Protein AF-A0A7J9G2D0-F1 (afdb_monomer_lite)

Radius of gyration: 27.03 Å; chains: 1; bounding box: 49×45×102 Å

InterPro domains:
  IPR003107 HAT (Half-A-TPR) repeat [SM00386] (72-104)
  IPR003107 HAT (Half-A-TPR) repeat [SM00386] (176-211)
  IPR011990 Tetratricopeptide-like helical domain superfamily [G3DSA:1.25.40.10] (52-219)
  IPR011990 Tetratricopeptide-like helical domain superfamily [SSF48452] (17-205)
  IPR059164 PRP39, C-terminal HAT repeat [PF23241] (35-174)

Foldseek 3Di:
DDDPPVVVVVVVVVVVVVVVVVVVVVVVVVVVCVVCVVLVVQQPDQAADPDDDDPSVVVSLVVNLVVCLVVNDPVSNVVSLVSSCRHCVQPLVSLLVQLVSCVVVVNNVRSVVSLCCNCPPGNVQPLVSLQSQLVVCVVVVNNVSSLVSLVCCCPPRPNLPPVSLLSNLVSCVVVVNNVVSLVSLVVSLVVQVVDPDRPCNVVSVVSSVVVCVVVVVVVVPD

Organism: NCBI:txid34285

Sequence (222 aa):
MQKPLTAGSTEAEGLEKYVAIREELYKKAKELDSKIIGFETAIRRPYFHVRPLNVAELENWHNYLDFIEREGDFNKVVKLYERCLIACANYPEYWIRYVLCMEASGSMDLANNALVRATQVFVKRQPEIHLFAARFKEQNGDIEGAQAAYHLVHSEISPGLLEAIIKHANMEWRLGKLEDAFSLYEQAIAIEKGKEHSQTLPMLFAQYSRFSYLVGGCVCDT

Secondary structure (DSSP, 8-state):
----THHHHHHHHHHHHHHHHHHHHHHHHHHHHHHHHHHHHH-S--S--SSPPPHHHHHHHHHHHHHHHHHS-HHHHHHHHHHHHHHSTT-HHHHHHHHHHHHHTT-HHHHHHHHHHIIIIISTT-HHHHHHHHHHHHHTT-HHHHHHHHHHIIIII-TT-HHHHHHHHHHHHHTT-HHHHHHHHHHHHHHHHTSTT-SSHHHHHHHHHHHHHHHHHHHS--

Structure (mmCIF, N/CA/C/O backbone):
data_AF-A0A7J9G2D0-F1
#
_entry.id   AF-A0A7J9G2D0-F1
#
loop_
_atom_site.group_PDB
_atom_site.id
_atom_site.type_symbol
_atom_site.label_atom_id
_atom_site.label_alt_id
_atom_site.label_comp_id
_atom_site.label_asym_id
_atom_site.label_entity_id
_atom_site.label_seq_id
_atom_site.pdbx_PDB_ins_code
_atom_site.Cartn_x
_atom_site.Cartn_y
_atom_site.Cartn_z
_atom_site.occupancy
_atom_site.B_iso_or_equiv
_atom_site.auth_seq_id
_atom_site.auth_comp_id
_atom_site.auth_asym_id
_atom_site.auth_atom_id
_atom_site.pdbx_PDB_model_num
ATOM 1 N N . MET A 1 1 ? 23.679 -5.198 -72.149 1.00 39.03 1 MET A N 1
ATOM 2 C CA . MET A 1 1 ? 22.985 -5.542 -70.889 1.00 39.03 1 MET A CA 1
ATOM 3 C C . MET A 1 1 ? 23.615 -4.739 -69.758 1.00 39.03 1 MET A C 1
ATOM 5 O O . MET A 1 1 ? 24.667 -5.123 -69.270 1.00 39.03 1 MET A O 1
ATOM 9 N N . GLN A 1 2 ? 23.038 -3.589 -69.402 1.00 42.59 2 GLN A N 1
ATOM 10 C CA . GLN A 1 2 ? 23.446 -2.816 -68.224 1.00 42.59 2 GLN A CA 1
ATOM 11 C C . GLN A 1 2 ? 22.500 -3.175 -67.076 1.00 42.59 2 GLN A C 1
ATOM 13 O O . GLN A 1 2 ? 21.291 -2.986 -67.177 1.00 42.59 2 GLN A O 1
ATOM 18 N N . LYS A 1 3 ? 23.057 -3.765 -66.017 1.00 49.81 3 LYS A N 1
ATOM 19 C CA . LYS A 1 3 ? 22.371 -4.029 -64.748 1.00 49.81 3 LYS A CA 1
ATOM 20 C C . LYS A 1 3 ? 22.134 -2.675 -64.056 1.00 49.81 3 LYS A C 1
ATOM 22 O O . LYS A 1 3 ? 23.049 -1.850 -64.091 1.00 49.81 3 LYS A O 1
ATOM 27 N N . PRO A 1 4 ? 20.966 -2.401 -63.450 1.00 47.91 4 PRO A N 1
ATOM 28 C CA . PRO A 1 4 ? 20.723 -1.096 -62.853 1.00 47.91 4 PRO A CA 1
ATOM 29 C C . PRO A 1 4 ? 21.577 -0.952 -61.585 1.00 47.91 4 PRO A C 1
ATOM 31 O O . PRO A 1 4 ? 21.298 -1.562 -60.558 1.00 47.91 4 PRO A O 1
ATOM 34 N N . LEU A 1 5 ? 22.639 -0.147 -61.684 1.00 53.56 5 LEU A N 1
ATOM 35 C CA . LEU A 1 5 ? 23.550 0.238 -60.593 1.00 53.56 5 LEU A CA 1
ATOM 36 C C . LEU A 1 5 ? 22.853 1.041 -59.479 1.00 53.56 5 LEU A C 1
ATOM 38 O O . LEU A 1 5 ? 23.398 1.198 -58.393 1.00 53.56 5 LEU A O 1
ATOM 42 N N . THR A 1 6 ? 21.637 1.523 -59.726 1.00 54.06 6 THR A N 1
ATOM 43 C CA . THR A 1 6 ? 20.864 2.367 -58.810 1.00 54.06 6 THR A CA 1
ATOM 44 C C . THR A 1 6 ? 20.211 1.598 -57.661 1.00 54.06 6 THR A C 1
ATOM 46 O O . THR A 1 6 ? 20.067 2.161 -56.583 1.00 54.06 6 THR A O 1
ATOM 49 N N . ALA A 1 7 ? 19.884 0.312 -57.837 1.00 52.19 7 ALA A N 1
ATOM 50 C CA . ALA A 1 7 ? 19.237 -0.488 -56.789 1.00 52.19 7 ALA A CA 1
ATOM 51 C C . ALA A 1 7 ? 20.178 -0.811 -55.608 1.00 52.19 7 ALA A C 1
ATOM 53 O O . ALA A 1 7 ? 19.741 -0.839 -54.461 1.00 52.19 7 ALA A O 1
ATOM 54 N N . GLY A 1 8 ? 21.477 -0.993 -55.880 1.00 57.94 8 GLY A N 1
ATOM 55 C CA . GLY A 1 8 ? 22.479 -1.292 -54.848 1.00 57.94 8 GLY A CA 1
ATOM 56 C C . GLY A 1 8 ? 22.871 -0.084 -53.988 1.00 57.94 8 GLY A C 1
ATOM 57 O O . GLY A 1 8 ? 23.213 -0.260 -52.824 1.00 57.94 8 GLY A O 1
ATOM 58 N N . SER A 1 9 ? 22.775 1.140 -54.525 1.00 60.84 9 SER A N 1
ATOM 59 C CA . SER A 1 9 ? 23.061 2.377 -53.771 1.00 60.84 9 SER A CA 1
ATOM 60 C C . SER A 1 9 ? 21.987 2.647 -52.718 1.00 60.84 9 SER A C 1
ATOM 62 O O . SER A 1 9 ? 22.296 2.919 -51.564 1.00 60.84 9 SER A O 1
ATOM 64 N N . THR A 1 10 ? 20.714 2.484 -53.089 1.00 69.75 10 THR A N 1
ATOM 65 C CA . THR A 1 10 ? 19.581 2.656 -52.168 1.00 69.75 10 THR A CA 1
ATOM 66 C C . THR A 1 10 ? 19.548 1.601 -51.062 1.00 69.75 10 THR A C 1
ATOM 68 O O . THR A 1 10 ? 19.108 1.886 -49.950 1.00 69.75 10 THR A O 1
ATOM 71 N N . GLU A 1 11 ? 20.026 0.387 -51.345 1.00 79.19 11 GLU A N 1
ATOM 72 C CA . GLU A 1 11 ? 20.126 -0.696 -50.362 1.00 79.19 11 GLU A CA 1
ATOM 73 C C . GLU A 1 11 ? 21.279 -0.461 -49.372 1.00 79.19 11 GLU A C 1
ATOM 75 O O . GLU A 1 11 ? 21.096 -0.634 -48.166 1.00 79.19 11 GLU A O 1
ATOM 80 N N . ALA A 1 12 ? 22.431 0.022 -49.853 1.00 82.75 12 ALA A N 1
ATOM 81 C CA . ALA A 1 12 ? 23.565 0.398 -49.010 1.00 82.75 12 ALA A CA 1
ATOM 82 C C . ALA A 1 12 ? 23.232 1.579 -48.080 1.00 82.75 12 ALA A C 1
ATOM 84 O O . ALA A 1 12 ? 23.443 1.488 -46.873 1.00 82.75 12 ALA A O 1
ATOM 85 N N . GLU A 1 13 ? 22.615 2.641 -48.605 1.00 85.31 13 GLU A N 1
ATOM 86 C CA . GLU A 1 13 ? 22.159 3.786 -47.802 1.00 85.31 13 GLU A CA 1
ATOM 87 C C . GLU A 1 13 ? 21.095 3.386 -46.763 1.00 85.31 13 GLU A C 1
ATOM 89 O O . GLU A 1 13 ? 21.051 3.923 -45.653 1.00 85.31 13 GLU A O 1
ATOM 94 N N . GLY A 1 14 ? 20.217 2.436 -47.107 1.00 88.12 14 GLY A N 1
ATOM 95 C CA . GLY A 1 14 ? 19.237 1.871 -46.179 1.00 88.12 14 GLY A CA 1
ATOM 96 C C . GLY A 1 14 ? 19.895 1.085 -45.043 1.00 88.12 14 GLY A C 1
ATOM 97 O O . GLY A 1 14 ? 19.508 1.239 -43.881 1.00 88.12 14 GLY A O 1
ATOM 98 N N . LEU A 1 15 ? 20.917 0.286 -45.363 1.00 91.38 15 LEU A N 1
ATOM 99 C CA . LEU A 1 15 ? 21.692 -0.469 -44.383 1.00 91.38 15 LEU A CA 1
ATOM 100 C C . LEU A 1 15 ? 22.474 0.458 -43.444 1.00 91.38 15 LEU A C 1
ATOM 102 O O . LEU A 1 15 ? 22.452 0.244 -42.234 1.00 91.38 15 LEU A O 1
ATOM 106 N N . GLU A 1 16 ? 23.102 1.512 -43.966 1.00 91.88 16 GLU A N 1
ATOM 107 C CA . GLU A 1 16 ? 23.819 2.508 -43.160 1.00 91.88 16 GLU A CA 1
ATOM 108 C C . GLU A 1 16 ? 22.887 3.221 -42.173 1.00 91.88 16 GLU A C 1
ATOM 110 O O . GLU A 1 16 ? 23.183 3.291 -40.978 1.00 91.88 16 GLU A O 1
ATOM 115 N N . LYS A 1 17 ? 21.711 3.671 -42.634 1.00 93.19 17 LYS A N 1
ATOM 116 C CA . LYS A 1 17 ? 20.686 4.264 -41.755 1.00 93.19 17 LYS A CA 1
ATOM 117 C C . LYS A 1 17 ? 20.238 3.288 -40.670 1.00 93.19 17 LYS A C 1
ATOM 119 O O . LYS A 1 17 ? 20.075 3.676 -39.515 1.00 93.19 17 LYS A O 1
ATOM 124 N N . TYR A 1 18 ? 20.044 2.022 -41.023 1.00 94.19 18 TYR A N 1
ATOM 125 C CA . TYR A 1 18 ? 19.644 0.989 -40.076 1.00 94.19 18 TYR A CA 1
ATOM 126 C C . TYR A 1 18 ? 20.711 0.711 -39.009 1.00 94.19 18 TYR A C 1
ATOM 128 O O . TYR A 1 18 ? 20.382 0.600 -37.824 1.00 94.19 18 TYR A O 1
ATOM 136 N N . VAL A 1 19 ? 21.983 0.621 -39.410 1.00 95.75 19 VAL A N 1
ATOM 137 C CA . VAL A 1 19 ? 23.112 0.451 -38.487 1.00 95.75 19 VAL A CA 1
ATOM 138 C C . VAL A 1 19 ? 23.201 1.648 -37.541 1.00 95.75 19 VAL A C 1
ATOM 140 O O . VAL A 1 19 ? 23.247 1.439 -36.331 1.00 95.75 19 VAL A O 1
ATOM 143 N N . ALA A 1 20 ? 23.093 2.876 -38.055 1.00 95.81 20 ALA A N 1
ATOM 144 C CA . ALA A 1 20 ? 23.128 4.089 -37.237 1.00 95.81 20 ALA A CA 1
ATOM 145 C C . ALA A 1 20 ? 22.018 4.116 -36.167 1.00 95.81 20 ALA A C 1
ATOM 147 O O . ALA A 1 20 ? 22.289 4.385 -34.995 1.00 95.81 20 ALA A O 1
ATOM 148 N N . ILE A 1 21 ? 20.777 3.762 -36.532 1.00 96.19 21 ILE A N 1
ATOM 149 C CA . ILE A 1 21 ? 19.659 3.666 -35.574 1.00 96.19 21 ILE A CA 1
ATOM 150 C C . ILE A 1 21 ? 19.963 2.621 -34.490 1.00 96.19 21 ILE A C 1
ATOM 152 O O . ILE A 1 21 ? 19.724 2.858 -33.304 1.00 96.19 21 ILE A O 1
ATOM 156 N N . ARG A 1 22 ? 20.497 1.453 -34.869 1.00 96.12 22 ARG A N 1
ATOM 157 C CA . ARG A 1 22 ? 20.851 0.398 -33.908 1.00 96.12 22 ARG A CA 1
ATOM 158 C C . ARG A 1 22 ? 21.980 0.808 -32.970 1.00 96.12 22 ARG A C 1
ATOM 160 O O . ARG A 1 22 ? 21.910 0.482 -31.787 1.00 96.12 22 ARG A O 1
ATOM 167 N N . GLU A 1 23 ? 22.991 1.506 -33.469 1.00 96.81 23 GLU A N 1
ATOM 168 C CA . GLU A 1 23 ? 24.095 2.015 -32.652 1.00 96.81 23 GLU A CA 1
ATOM 169 C C . GLU A 1 23 ? 23.609 3.043 -31.630 1.00 96.81 23 GLU A C 1
ATOM 171 O O . GLU A 1 23 ? 24.003 2.981 -30.464 1.00 96.81 23 GLU A O 1
ATOM 176 N N . GLU A 1 24 ? 22.696 3.935 -32.023 1.00 96.56 24 GLU A N 1
ATOM 177 C CA . GLU A 1 24 ? 22.092 4.895 -31.099 1.00 96.56 24 GLU A CA 1
ATOM 178 C C . GLU A 1 24 ? 21.279 4.188 -30.002 1.00 96.56 24 GLU A C 1
ATOM 180 O O . GLU A 1 24 ? 21.420 4.505 -28.816 1.00 96.56 24 GLU A O 1
ATOM 185 N N . LEU A 1 25 ? 20.466 3.190 -30.372 1.00 95.56 25 LEU A N 1
ATOM 186 C CA . LEU A 1 25 ? 19.716 2.371 -29.414 1.00 95.56 25 LEU A CA 1
ATOM 187 C C . LEU A 1 25 ? 20.647 1.618 -28.458 1.00 95.56 25 LEU A C 1
ATOM 189 O O . LEU A 1 25 ? 20.416 1.619 -27.248 1.00 95.56 25 LEU A O 1
ATOM 193 N N . TYR A 1 26 ? 21.711 1.011 -28.983 1.00 96.31 26 TYR A N 1
ATOM 194 C CA . TYR A 1 26 ? 22.713 0.312 -28.183 1.00 96.31 26 TYR A CA 1
ATOM 195 C C . TYR A 1 26 ? 23.416 1.258 -27.207 1.00 96.31 26 TYR A C 1
ATOM 197 O O . TYR A 1 26 ? 23.569 0.921 -26.034 1.00 96.31 26 TYR A O 1
ATOM 205 N N . LYS A 1 27 ? 23.793 2.462 -27.653 1.00 97.00 27 LYS A N 1
ATOM 206 C CA . LYS A 1 27 ? 24.436 3.463 -26.798 1.00 97.00 27 LYS A CA 1
ATOM 207 C C . LYS A 1 27 ? 23.527 3.873 -25.637 1.00 97.00 27 LYS A C 1
ATOM 209 O O . LYS A 1 27 ? 23.960 3.808 -24.489 1.00 97.00 27 LYS A O 1
ATOM 214 N N . LYS A 1 28 ? 22.256 4.191 -25.915 1.00 93.75 28 LYS A N 1
ATOM 215 C CA . LYS A 1 28 ? 21.255 4.513 -24.879 1.00 93.75 28 LYS A CA 1
ATOM 216 C C . LYS A 1 28 ? 21.048 3.352 -23.902 1.00 93.75 28 LYS A C 1
ATOM 218 O O . LYS A 1 28 ? 20.978 3.567 -22.695 1.00 93.75 28 LYS A O 1
ATOM 223 N N . ALA A 1 29 ? 20.969 2.120 -24.411 1.00 94.00 29 ALA A N 1
ATOM 224 C CA . ALA A 1 29 ? 20.821 0.930 -23.577 1.00 94.00 29 ALA A CA 1
ATOM 225 C C . ALA A 1 29 ? 22.040 0.712 -22.670 1.00 94.00 29 ALA A C 1
ATOM 227 O O . ALA A 1 29 ? 21.871 0.444 -21.486 1.00 94.00 29 ALA A O 1
ATOM 228 N N . LYS A 1 30 ? 23.256 0.888 -23.196 1.00 96.31 30 LYS A N 1
ATOM 229 C CA . LYS A 1 30 ? 24.507 0.750 -22.441 1.00 96.31 30 LYS A CA 1
ATOM 230 C C . LYS A 1 30 ? 24.656 1.814 -21.349 1.00 96.31 30 LYS A C 1
ATOM 232 O O . LYS A 1 30 ? 25.121 1.508 -20.256 1.00 96.31 30 LYS A O 1
ATOM 237 N N . GLU A 1 31 ? 24.260 3.054 -21.630 1.00 94.75 31 GLU A N 1
ATOM 238 C CA . GLU A 1 31 ? 24.244 4.131 -20.633 1.00 94.75 31 GLU A CA 1
ATOM 239 C C . GLU A 1 31 ? 23.269 3.812 -19.495 1.00 94.75 31 GLU A C 1
ATOM 241 O O . GLU A 1 31 ? 23.627 3.949 -18.327 1.00 94.75 31 GLU A O 1
ATOM 246 N N . LEU A 1 32 ? 22.070 3.316 -19.810 1.00 91.81 32 LEU A N 1
ATOM 247 C CA . LEU A 1 32 ? 21.128 2.870 -18.784 1.00 91.81 32 LEU A CA 1
ATOM 248 C C . LEU A 1 32 ? 21.673 1.674 -17.992 1.00 91.81 32 LEU A C 1
ATOM 250 O O . LEU A 1 32 ? 21.632 1.702 -16.766 1.00 91.81 32 LEU A O 1
ATOM 254 N N . ASP A 1 33 ? 22.217 0.664 -18.674 1.00 95.19 33 ASP A N 1
ATOM 255 C CA . ASP A 1 33 ? 22.802 -0.533 -18.056 1.00 95.19 33 ASP A CA 1
ATOM 256 C C . ASP A 1 33 ? 23.886 -0.161 -17.038 1.00 95.19 33 ASP A C 1
ATOM 258 O O . ASP A 1 33 ? 23.832 -0.586 -15.887 1.00 95.19 33 ASP A O 1
ATOM 262 N N . SER A 1 34 ? 24.788 0.757 -17.401 1.00 96.38 34 SER A N 1
ATOM 263 C CA . SER A 1 34 ? 25.834 1.237 -16.490 1.00 96.38 34 SER A CA 1
ATOM 264 C C . SER A 1 34 ? 25.301 1.883 -15.208 1.00 96.38 34 SER A C 1
ATOM 266 O O . SER A 1 34 ? 25.974 1.834 -14.180 1.00 96.38 34 SER A O 1
ATOM 268 N N . LYS A 1 35 ? 24.095 2.465 -15.251 1.00 95.94 35 LYS A N 1
ATOM 269 C CA . LYS A 1 35 ? 23.450 3.077 -14.085 1.00 95.94 35 LYS A CA 1
ATOM 270 C C . LYS A 1 35 ? 22.761 2.035 -13.208 1.00 95.94 35 LYS A C 1
ATOM 272 O O . LYS A 1 35 ? 22.748 2.189 -11.991 1.00 95.94 35 LYS A O 1
ATOM 277 N N . ILE A 1 36 ? 22.186 0.990 -13.809 1.00 96.38 36 ILE A N 1
ATOM 278 C CA . ILE A 1 36 ? 21.361 0.011 -13.085 1.00 96.38 36 ILE A CA 1
ATOM 279 C C . ILE A 1 36 ? 22.104 -1.259 -12.668 1.00 96.38 36 ILE A C 1
ATOM 281 O O . ILE A 1 36 ? 21.638 -1.955 -11.769 1.00 96.38 36 ILE A O 1
ATOM 285 N N . ILE A 1 37 ? 23.258 -1.557 -13.272 1.00 97.06 37 ILE A N 1
ATOM 286 C CA . ILE A 1 37 ? 24.004 -2.802 -13.036 1.00 97.06 37 ILE A CA 1
ATOM 287 C C . ILE A 1 37 ? 24.346 -3.019 -11.555 1.00 97.06 37 ILE A C 1
ATOM 289 O O . ILE A 1 37 ? 24.328 -4.152 -11.075 1.00 97.06 37 ILE A O 1
ATOM 293 N N . GLY A 1 38 ? 24.595 -1.943 -10.802 1.00 97.62 38 GLY A N 1
ATOM 294 C CA . GLY A 1 38 ? 24.819 -2.014 -9.356 1.00 97.62 38 GLY A CA 1
ATOM 295 C C . GLY A 1 38 ? 23.604 -2.556 -8.596 1.00 97.62 38 GLY A C 1
ATOM 296 O O . GLY A 1 38 ? 23.754 -3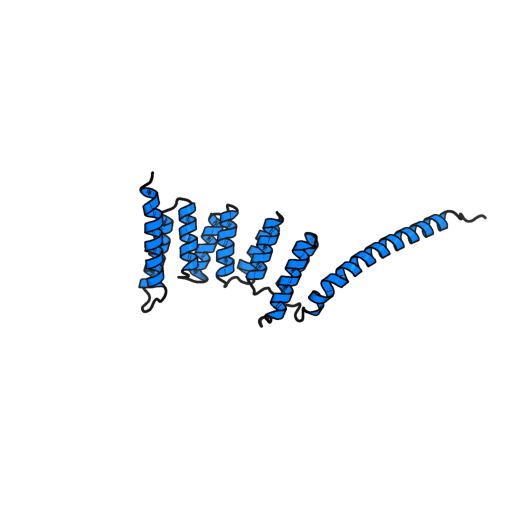.444 -7.761 1.00 97.62 38 GLY A O 1
ATOM 297 N N . PHE A 1 39 ? 22.398 -2.091 -8.937 1.00 97.69 39 PHE A N 1
ATOM 298 C CA . PHE A 1 39 ? 21.162 -2.596 -8.338 1.00 97.69 39 PHE A CA 1
ATOM 299 C C . PHE A 1 39 ? 20.880 -4.039 -8.760 1.00 97.69 39 PHE A C 1
ATOM 301 O O . PHE A 1 39 ? 20.542 -4.867 -7.917 1.00 97.69 39 PHE A O 1
ATOM 308 N N . GLU A 1 40 ? 21.045 -4.349 -10.051 1.00 97.12 40 GLU A N 1
ATOM 309 C CA . GLU A 1 40 ? 20.762 -5.678 -10.613 1.00 97.12 40 GLU A CA 1
ATOM 310 C C . GLU A 1 40 ? 21.689 -6.754 -10.034 1.00 97.12 40 GLU A C 1
ATOM 312 O O . GLU A 1 40 ? 21.239 -7.830 -9.649 1.00 97.12 40 GLU A O 1
ATOM 317 N N . THR A 1 41 ? 22.982 -6.455 -9.895 1.00 96.44 41 THR A N 1
ATOM 318 C CA . THR A 1 41 ? 23.954 -7.392 -9.302 1.00 96.44 41 THR A CA 1
ATOM 319 C C . THR A 1 41 ? 23.743 -7.605 -7.801 1.00 96.44 41 THR A C 1
ATOM 321 O O . THR A 1 41 ? 24.123 -8.652 -7.271 1.00 96.44 41 THR A O 1
ATOM 324 N N . ALA A 1 42 ? 23.109 -6.654 -7.110 1.00 96.69 42 ALA A N 1
ATOM 325 C CA . ALA A 1 42 ? 22.761 -6.778 -5.699 1.00 96.69 42 ALA A CA 1
ATOM 326 C C . ALA A 1 42 ? 21.496 -7.629 -5.454 1.00 96.69 42 ALA A C 1
ATOM 328 O O . ALA A 1 42 ? 21.312 -8.136 -4.343 1.00 96.69 42 ALA A O 1
ATOM 329 N N . ILE A 1 43 ? 20.652 -7.855 -6.470 1.00 95.75 43 ILE A N 1
ATOM 330 C CA . ILE A 1 43 ? 19.470 -8.723 -6.362 1.00 95.75 43 ILE A CA 1
ATOM 331 C C . ILE A 1 43 ? 19.914 -10.189 -6.405 1.00 95.75 43 ILE A C 1
ATOM 333 O O . ILE A 1 43 ? 20.140 -10.770 -7.464 1.00 95.75 43 ILE A O 1
ATOM 337 N N . ARG A 1 44 ? 20.003 -10.830 -5.235 1.00 93.50 44 ARG A N 1
ATOM 338 C CA . ARG A 1 44 ? 20.388 -12.251 -5.143 1.00 93.50 44 ARG A CA 1
ATOM 339 C C . ARG A 1 44 ? 19.216 -13.194 -5.375 1.00 93.50 44 ARG A C 1
ATOM 341 O O . ARG A 1 44 ? 19.403 -14.296 -5.888 1.00 93.50 44 ARG A O 1
ATOM 348 N N . ARG A 1 45 ? 18.009 -12.777 -4.989 1.00 93.69 45 ARG A N 1
ATOM 349 C CA . ARG A 1 45 ? 16.793 -13.587 -5.099 1.00 93.69 45 ARG A CA 1
ATOM 350 C C . ARG A 1 45 ? 15.721 -12.877 -5.938 1.00 93.69 45 ARG A C 1
ATOM 352 O O . ARG A 1 45 ? 14.875 -12.189 -5.375 1.00 93.69 45 ARG A O 1
ATOM 359 N N . PRO A 1 46 ? 15.712 -13.070 -7.272 1.00 94.06 46 PRO A N 1
ATOM 360 C CA . PRO A 1 46 ? 14.744 -12.430 -8.170 1.00 94.06 46 PRO A CA 1
ATOM 361 C C . PRO A 1 46 ? 13.377 -13.139 -8.228 1.00 94.06 46 PRO A C 1
ATOM 363 O O . PRO A 1 46 ? 12.521 -12.767 -9.024 1.00 94.06 46 PRO A O 1
ATOM 366 N N . TYR A 1 47 ? 13.169 -14.186 -7.427 1.00 96.19 47 TYR A N 1
ATOM 367 C CA . TYR A 1 47 ? 11.953 -14.998 -7.403 1.00 96.19 47 TYR A CA 1
ATOM 368 C C . TYR A 1 47 ? 11.304 -14.992 -6.015 1.00 96.19 47 TYR A C 1
ATOM 370 O O . TYR A 1 47 ? 11.951 -14.707 -5.003 1.00 96.19 47 TYR A O 1
ATOM 378 N N . PHE A 1 48 ? 10.023 -15.355 -5.961 1.00 96.31 48 PHE A N 1
ATOM 379 C CA . PHE A 1 48 ? 9.289 -15.459 -4.706 1.00 96.31 48 PHE A CA 1
ATOM 380 C C . PHE A 1 48 ? 9.815 -16.600 -3.831 1.00 96.31 48 PHE A C 1
ATOM 382 O O . PHE A 1 48 ? 9.976 -17.733 -4.285 1.00 96.31 48 PHE A O 1
ATOM 389 N N . HIS A 1 49 ? 10.012 -16.322 -2.544 1.00 95.50 49 HIS A N 1
ATOM 390 C CA . HIS A 1 49 ? 10.340 -17.339 -1.556 1.00 95.50 49 HIS A CA 1
ATOM 391 C C . HIS A 1 49 ? 9.802 -16.938 -0.177 1.00 95.50 49 HIS A C 1
ATOM 393 O O . HIS A 1 49 ? 9.841 -15.768 0.193 1.00 95.50 49 HIS A O 1
ATOM 399 N N . VAL A 1 50 ? 9.343 -17.918 0.608 1.00 93.69 50 VAL A N 1
ATOM 400 C CA . VAL A 1 50 ? 8.677 -17.681 1.906 1.00 93.69 50 VAL A CA 1
ATOM 401 C C . VAL A 1 50 ? 9.625 -17.098 2.959 1.00 93.69 50 VAL A C 1
ATOM 403 O O . VAL A 1 50 ? 9.213 -16.284 3.779 1.00 93.69 50 VAL A O 1
ATOM 406 N N . ARG A 1 51 ? 10.906 -17.495 2.948 1.00 94.75 51 ARG A N 1
ATOM 407 C CA . ARG A 1 51 ? 11.919 -16.893 3.837 1.00 94.75 51 ARG A CA 1
ATOM 408 C C . ARG A 1 51 ? 12.043 -15.391 3.566 1.00 94.75 51 ARG A C 1
ATOM 410 O O . ARG A 1 51 ? 12.197 -15.032 2.396 1.00 94.75 51 ARG A O 1
ATOM 417 N N . PRO A 1 52 ? 12.084 -14.544 4.603 1.00 94.81 52 PRO A N 1
ATOM 418 C CA . PRO A 1 52 ? 12.247 -13.112 4.408 1.00 94.81 52 PRO A CA 1
ATOM 419 C C . PRO A 1 52 ? 13.555 -12.803 3.664 1.00 94.81 52 PRO A C 1
ATOM 421 O O . PRO A 1 52 ? 14.550 -13.519 3.805 1.00 94.81 52 PRO A O 1
ATOM 424 N N . LEU A 1 53 ? 13.520 -11.772 2.822 1.00 95.12 53 LEU A N 1
ATOM 425 C CA . LEU A 1 53 ? 14.703 -11.092 2.306 1.00 95.12 53 LEU A CA 1
ATOM 426 C C . LEU A 1 53 ? 15.464 -10.453 3.465 1.00 95.12 53 LEU A C 1
ATOM 428 O O . LEU A 1 53 ? 14.878 -10.071 4.482 1.00 95.12 53 LEU A O 1
ATOM 432 N N . ASN A 1 54 ? 16.780 -10.350 3.310 1.00 95.00 54 ASN A N 1
ATOM 433 C CA . ASN A 1 54 ? 17.581 -9.617 4.279 1.00 95.00 54 ASN A CA 1
ATOM 434 C C . ASN A 1 54 ? 17.386 -8.099 4.104 1.00 95.00 54 ASN A C 1
ATOM 436 O O . ASN A 1 54 ? 16.931 -7.631 3.060 1.00 95.00 54 ASN A O 1
ATOM 440 N N . VAL A 1 55 ? 17.754 -7.331 5.131 1.00 95.75 55 VAL A N 1
ATOM 441 C CA . VAL A 1 55 ? 17.571 -5.870 5.145 1.00 95.75 55 VAL A CA 1
ATOM 442 C C . VAL A 1 55 ? 18.279 -5.192 3.967 1.00 95.75 55 VAL A C 1
ATOM 444 O O . VAL A 1 55 ? 17.701 -4.303 3.358 1.00 95.75 55 VAL A O 1
ATOM 447 N N . ALA A 1 56 ? 19.474 -5.653 3.585 1.00 96.25 56 ALA A N 1
ATOM 448 C CA . ALA A 1 56 ? 20.227 -5.075 2.471 1.00 96.25 56 ALA A CA 1
ATOM 449 C C . ALA A 1 56 ? 19.559 -5.320 1.103 1.00 96.25 56 ALA A C 1
ATOM 451 O O . ALA A 1 56 ? 19.612 -4.462 0.228 1.00 96.25 56 ALA A O 1
ATOM 452 N N . GLU A 1 57 ? 18.908 -6.471 0.904 1.00 95.88 57 GLU A N 1
ATOM 453 C CA . GLU A 1 57 ? 18.129 -6.752 -0.309 1.00 95.88 57 GLU A CA 1
ATOM 454 C C . GLU A 1 57 ? 16.883 -5.863 -0.393 1.00 95.88 57 GLU A C 1
ATOM 456 O O . GLU A 1 57 ? 16.576 -5.353 -1.469 1.00 95.88 57 GLU A O 1
ATOM 461 N N . LEU A 1 58 ? 16.187 -5.652 0.729 1.00 97.31 58 LEU A N 1
ATOM 462 C CA . LEU A 1 58 ? 15.039 -4.740 0.800 1.00 97.31 58 LEU A CA 1
ATOM 463 C C . LEU A 1 58 ? 15.474 -3.289 0.534 1.00 97.31 58 LEU A C 1
ATOM 465 O O . LEU A 1 58 ? 14.897 -2.596 -0.298 1.00 97.31 58 LEU A O 1
ATOM 469 N N . GLU A 1 59 ? 16.552 -2.843 1.173 1.00 97.75 59 GLU A N 1
ATOM 470 C CA . GLU A 1 59 ? 17.114 -1.511 0.951 1.00 97.75 59 GLU A CA 1
ATOM 471 C C . GLU A 1 59 ? 17.547 -1.310 -0.511 1.00 97.75 59 GLU A C 1
ATOM 473 O O . GLU A 1 59 ? 17.267 -0.268 -1.102 1.00 97.75 59 GLU A O 1
ATOM 478 N N . ASN A 1 60 ? 18.144 -2.327 -1.143 1.00 98.25 60 ASN A N 1
ATOM 479 C CA . ASN A 1 60 ? 18.472 -2.280 -2.566 1.00 98.25 60 ASN A CA 1
ATOM 480 C C . ASN A 1 60 ? 17.225 -2.104 -3.445 1.00 98.25 60 ASN A C 1
ATOM 482 O O . ASN A 1 60 ? 17.250 -1.294 -4.370 1.00 98.25 60 ASN A O 1
ATOM 486 N N . TRP A 1 61 ? 16.127 -2.814 -3.156 1.00 98.38 61 TRP A N 1
ATOM 487 C CA . TRP A 1 61 ? 14.871 -2.632 -3.890 1.00 98.38 61 TRP A CA 1
ATOM 488 C C . TRP A 1 61 ? 14.298 -1.228 -3.717 1.00 98.38 61 TRP A C 1
ATOM 490 O O . TRP A 1 61 ? 13.898 -0.624 -4.710 1.00 98.38 61 TRP A O 1
ATOM 500 N N . HIS A 1 62 ? 14.302 -0.677 -2.502 1.00 98.38 62 HIS A N 1
ATOM 501 C CA . HIS A 1 62 ? 13.891 0.710 -2.284 1.00 98.38 62 HIS A CA 1
ATOM 502 C C . HIS A 1 62 ? 14.758 1.699 -3.062 1.00 98.38 62 HIS A C 1
ATOM 504 O O . HIS A 1 62 ? 14.214 2.532 -3.780 1.00 98.38 62 HIS A O 1
ATOM 510 N N . ASN A 1 63 ? 16.084 1.564 -3.002 1.00 98.31 63 ASN A N 1
ATOM 511 C CA . ASN A 1 63 ? 17.004 2.434 -3.735 1.00 98.31 63 ASN A CA 1
ATOM 512 C C . ASN A 1 63 ? 16.822 2.322 -5.256 1.00 98.31 63 ASN A C 1
ATOM 514 O O . ASN A 1 63 ? 16.916 3.317 -5.976 1.00 98.31 63 ASN A O 1
ATOM 518 N N . TYR A 1 64 ? 16.529 1.121 -5.756 1.00 98.25 64 TYR A N 1
ATOM 519 C CA . TYR A 1 64 ? 16.293 0.912 -7.177 1.00 98.25 64 TYR A CA 1
ATOM 520 C C . TYR A 1 64 ? 14.944 1.504 -7.626 1.00 98.25 64 TYR A C 1
ATOM 522 O O . TYR A 1 64 ? 14.865 2.146 -8.676 1.00 98.25 64 TYR A O 1
ATOM 530 N N . LEU A 1 65 ? 13.892 1.355 -6.815 1.00 98.38 65 LEU A N 1
ATOM 531 C CA . LEU A 1 65 ? 12.602 2.002 -7.061 1.00 98.38 65 LEU A CA 1
ATOM 532 C C . LEU A 1 65 ? 12.722 3.534 -7.001 1.00 98.38 65 LEU A C 1
ATOM 534 O O . LEU A 1 65 ? 12.239 4.206 -7.906 1.00 98.38 65 LEU A O 1
ATOM 538 N N . ASP A 1 66 ? 13.444 4.085 -6.021 1.00 98.25 66 ASP A N 1
ATOM 539 C CA . ASP A 1 66 ? 13.756 5.520 -5.926 1.00 98.25 66 ASP A CA 1
ATOM 540 C C . ASP A 1 66 ? 14.429 6.037 -7.203 1.00 98.25 66 ASP A C 1
ATOM 542 O O . ASP A 1 66 ? 14.086 7.104 -7.715 1.00 98.25 66 ASP A O 1
ATOM 546 N N . PHE A 1 67 ? 15.404 5.286 -7.720 1.00 97.75 67 PHE A N 1
ATOM 547 C CA . PHE A 1 67 ? 16.105 5.635 -8.948 1.00 97.75 67 PHE A CA 1
ATOM 548 C C . PHE A 1 67 ? 15.159 5.640 -10.158 1.00 97.75 67 PHE A C 1
ATOM 550 O O . PHE A 1 67 ? 15.137 6.614 -10.915 1.00 97.75 67 PHE A O 1
ATOM 557 N N . ILE A 1 68 ? 14.355 4.583 -10.341 1.00 96.75 68 ILE A N 1
ATOM 558 C CA . ILE A 1 68 ? 13.485 4.482 -11.520 1.00 96.75 68 ILE A CA 1
ATOM 559 C C . ILE A 1 68 ? 12.320 5.468 -11.472 1.00 96.75 68 ILE A C 1
ATOM 561 O O . ILE A 1 68 ? 11.907 5.945 -12.519 1.00 96.75 68 ILE A O 1
ATOM 565 N N . GLU A 1 69 ? 11.798 5.796 -10.291 1.00 96.62 69 GLU A N 1
ATOM 566 C CA . GLU A 1 69 ? 10.740 6.800 -10.140 1.00 96.62 69 GLU A CA 1
ATOM 567 C C . GLU A 1 69 ? 11.219 8.200 -10.534 1.00 96.62 69 GLU A C 1
ATOM 569 O O . GLU A 1 69 ? 10.425 9.008 -11.009 1.00 96.62 69 GLU A O 1
ATOM 574 N N . ARG A 1 70 ? 12.516 8.491 -10.361 1.00 95.00 70 ARG A N 1
ATOM 575 C CA . ARG A 1 70 ? 13.117 9.782 -10.728 1.00 95.00 70 ARG A CA 1
ATOM 576 C C . ARG A 1 70 ? 13.541 9.852 -12.193 1.00 95.00 70 ARG A C 1
ATOM 578 O O . ARG A 1 70 ? 13.357 10.888 -12.822 1.00 95.00 70 ARG A O 1
ATOM 585 N N . GLU A 1 71 ? 14.159 8.793 -12.721 1.00 89.62 71 GLU A N 1
ATOM 586 C CA . GLU A 1 71 ? 14.763 8.804 -14.067 1.00 89.62 71 GLU A CA 1
ATOM 587 C C . GLU A 1 71 ? 13.952 8.052 -15.135 1.00 89.62 71 GLU A C 1
ATOM 589 O O . GLU A 1 71 ? 14.165 8.240 -16.336 1.00 89.62 71 GLU A O 1
ATOM 594 N N . GLY A 1 72 ? 13.075 7.140 -14.723 1.00 83.62 72 GLY A N 1
ATOM 595 C CA . GLY A 1 72 ? 12.357 6.232 -15.606 1.00 83.62 72 GLY A CA 1
ATOM 596 C C . GLY A 1 72 ? 11.117 6.857 -16.232 1.00 83.62 72 GLY A C 1
ATOM 597 O O . GLY A 1 72 ? 10.425 7.675 -15.637 1.00 83.62 72 GLY A O 1
ATOM 598 N N . ASP A 1 73 ? 10.793 6.407 -17.444 1.00 93.12 73 ASP A N 1
ATOM 599 C CA . ASP A 1 73 ? 9.448 6.600 -17.979 1.00 93.12 73 ASP A CA 1
ATOM 600 C C . ASP A 1 73 ? 8.446 5.688 -17.255 1.00 93.12 73 ASP A C 1
ATOM 602 O O . ASP A 1 73 ? 8.813 4.671 -16.657 1.00 93.12 73 ASP A O 1
ATOM 606 N N . PHE A 1 74 ? 7.163 6.032 -17.352 1.00 95.06 74 PHE A N 1
ATOM 607 C CA . PHE A 1 74 ? 6.072 5.309 -16.698 1.00 95.06 74 PHE A CA 1
ATOM 608 C C . PHE A 1 74 ? 6.114 3.789 -16.942 1.00 95.06 74 PHE A C 1
ATOM 610 O O . PHE A 1 74 ? 5.931 2.996 -16.019 1.00 95.06 74 PHE A O 1
ATOM 617 N N . ASN A 1 75 ? 6.441 3.359 -18.165 1.00 96.25 75 ASN A N 1
ATOM 618 C CA . ASN A 1 75 ? 6.512 1.938 -18.502 1.00 96.25 75 ASN A CA 1
ATOM 619 C C . ASN A 1 75 ? 7.664 1.228 -17.781 1.00 96.25 75 ASN A C 1
ATOM 621 O O . ASN A 1 75 ? 7.513 0.076 -17.374 1.00 96.25 75 ASN A O 1
ATOM 625 N N . LYS A 1 76 ? 8.822 1.880 -17.630 1.00 95.81 76 LYS A N 1
ATOM 626 C CA . LYS A 1 76 ? 9.947 1.336 -16.855 1.00 95.81 76 LYS A CA 1
ATOM 627 C C . LYS A 1 76 ? 9.621 1.259 -15.369 1.00 95.81 76 LYS A C 1
ATOM 629 O O . LYS A 1 76 ? 9.946 0.245 -14.756 1.00 95.81 76 LYS A O 1
ATOM 634 N N . VAL A 1 77 ? 8.953 2.277 -14.823 1.00 97.94 77 VAL A N 1
ATOM 635 C CA . VAL A 1 77 ? 8.502 2.295 -13.423 1.00 97.94 77 VAL A CA 1
ATOM 636 C C . VAL A 1 77 ? 7.581 1.105 -13.156 1.00 97.94 77 VAL A C 1
ATOM 638 O O . VAL A 1 77 ? 7.886 0.278 -12.299 1.00 97.94 77 VAL A O 1
ATOM 641 N N . VAL A 1 78 ? 6.522 0.940 -13.958 1.00 98.19 78 VAL A N 1
ATOM 642 C CA . VAL A 1 78 ? 5.583 -0.190 -13.842 1.00 98.19 78 VAL A CA 1
ATOM 643 C C . VAL A 1 78 ? 6.310 -1.531 -13.952 1.00 98.19 78 VAL A C 1
ATOM 645 O O . VAL A 1 78 ? 6.129 -2.402 -13.105 1.00 98.19 78 VAL A O 1
ATOM 648 N N . LYS A 1 79 ? 7.181 -1.701 -14.956 1.00 97.75 79 LYS A N 1
ATOM 649 C CA . LYS A 1 79 ? 7.938 -2.950 -15.138 1.00 97.75 79 LYS A CA 1
ATOM 650 C C . LYS A 1 79 ? 8.824 -3.279 -13.940 1.00 97.75 79 LYS A C 1
ATOM 652 O O . LYS A 1 79 ? 8.910 -4.449 -13.568 1.00 97.75 79 LYS A O 1
ATOM 657 N N . LEU A 1 80 ? 9.493 -2.284 -13.354 1.00 98.19 80 LEU A N 1
ATOM 658 C CA . LEU A 1 80 ? 10.344 -2.527 -12.195 1.00 98.19 80 LEU A CA 1
ATOM 659 C C . LEU A 1 80 ? 9.514 -2.879 -10.961 1.00 98.19 80 LEU A C 1
ATOM 661 O O . LEU A 1 80 ? 9.886 -3.806 -10.247 1.00 98.19 80 LEU A O 1
ATOM 665 N N . TYR A 1 81 ? 8.382 -2.208 -10.750 1.00 98.56 81 TYR A N 1
ATOM 666 C CA . TYR A 1 81 ? 7.451 -2.539 -9.673 1.00 98.56 81 TYR A CA 1
ATOM 667 C C . TYR A 1 81 ? 6.926 -3.968 -9.774 1.00 98.56 81 TYR A C 1
ATOM 669 O O . TYR A 1 81 ? 7.046 -4.731 -8.817 1.00 98.56 81 TYR A O 1
ATOM 677 N N . GLU A 1 82 ? 6.426 -4.366 -10.945 1.00 98.31 82 GLU A N 1
ATOM 678 C CA . GLU A 1 82 ? 5.951 -5.733 -11.176 1.00 98.31 82 GLU A CA 1
ATOM 679 C C . GLU A 1 82 ? 7.054 -6.763 -10.908 1.00 98.31 82 GLU A C 1
ATOM 681 O O . GLU A 1 82 ? 6.801 -7.808 -10.313 1.00 98.31 82 GLU A O 1
ATO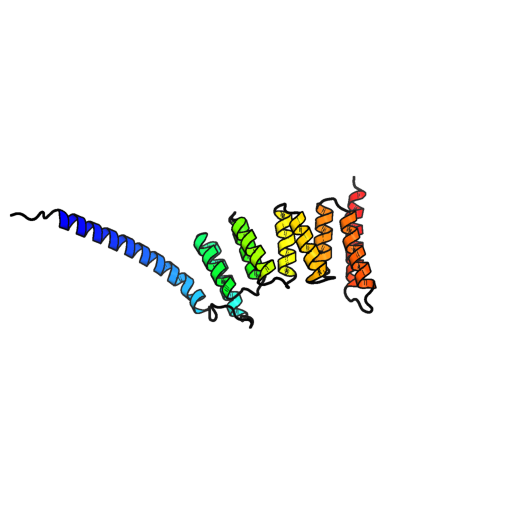M 686 N N . ARG A 1 83 ? 8.307 -6.453 -11.269 1.00 98.25 83 ARG A N 1
ATOM 687 C CA . ARG A 1 83 ? 9.450 -7.334 -11.000 1.00 98.25 83 ARG A CA 1
ATOM 688 C C . ARG A 1 83 ? 9.828 -7.370 -9.515 1.00 98.25 83 ARG A C 1
ATOM 690 O O . ARG A 1 83 ? 10.094 -8.447 -8.987 1.00 98.25 83 ARG A O 1
ATOM 697 N N . CYS A 1 84 ? 9.824 -6.223 -8.838 1.00 98.19 84 CYS A N 1
ATOM 698 C CA . CYS A 1 84 ? 10.080 -6.108 -7.402 1.00 98.19 84 CYS A CA 1
ATOM 699 C C . CYS A 1 84 ? 9.071 -6.937 -6.599 1.00 98.19 84 CYS A C 1
ATOM 701 O O . CYS A 1 84 ? 9.449 -7.685 -5.697 1.00 98.19 84 CYS A O 1
ATOM 703 N N . LEU A 1 85 ? 7.788 -6.859 -6.955 1.00 98.12 85 LEU A N 1
ATOM 704 C CA . LEU A 1 85 ? 6.708 -7.546 -6.250 1.00 98.12 85 LEU A CA 1
ATOM 705 C C . LEU A 1 85 ? 6.761 -9.071 -6.383 1.00 98.12 85 LEU A C 1
ATOM 707 O O . LEU A 1 85 ? 6.170 -9.753 -5.555 1.00 98.12 85 LEU A O 1
ATOM 711 N N . ILE A 1 86 ? 7.513 -9.634 -7.335 1.00 97.62 86 ILE A N 1
ATOM 712 C CA . ILE A 1 86 ? 7.763 -11.084 -7.381 1.00 97.62 86 ILE A CA 1
ATOM 713 C C . ILE A 1 86 ? 8.553 -11.519 -6.138 1.00 97.62 86 ILE A C 1
ATOM 715 O O . ILE A 1 86 ? 8.159 -12.454 -5.442 1.00 97.62 86 ILE A O 1
ATOM 719 N N . ALA A 1 87 ? 9.665 -10.846 -5.837 1.00 97.44 87 ALA A N 1
ATOM 720 C CA . ALA A 1 87 ? 10.503 -11.177 -4.683 1.00 97.44 87 ALA A CA 1
ATOM 721 C C . ALA A 1 87 ? 9.930 -10.620 -3.367 1.00 97.44 87 ALA A C 1
ATOM 723 O O . ALA A 1 87 ? 10.043 -11.267 -2.321 1.00 97.44 87 ALA A O 1
ATOM 724 N N . CYS A 1 88 ? 9.289 -9.450 -3.435 1.00 97.38 88 CYS A N 1
ATOM 725 C CA . CYS A 1 88 ? 8.776 -8.694 -2.294 1.00 97.38 88 CYS A CA 1
ATOM 726 C C . CYS A 1 88 ? 7.264 -8.883 -2.058 1.00 97.38 88 CYS A C 1
ATOM 728 O O . CYS A 1 88 ? 6.646 -8.086 -1.362 1.00 97.38 88 CYS A O 1
ATOM 730 N N . ALA A 1 89 ? 6.645 -9.941 -2.592 1.00 97.31 89 ALA A N 1
ATOM 731 C CA . ALA A 1 89 ? 5.187 -10.108 -2.547 1.00 97.31 89 ALA A CA 1
ATOM 732 C C . ALA A 1 89 ? 4.585 -10.087 -1.127 1.00 97.31 89 ALA A C 1
ATOM 734 O O . ALA A 1 89 ? 3.448 -9.662 -0.952 1.00 97.31 89 ALA A O 1
ATOM 735 N N . ASN A 1 90 ? 5.336 -10.536 -0.115 1.00 96.50 90 ASN A N 1
ATOM 736 C CA . ASN A 1 90 ? 4.877 -10.630 1.278 1.00 96.50 90 ASN A CA 1
ATOM 737 C C . ASN A 1 90 ? 5.062 -9.338 2.096 1.00 96.50 90 ASN A C 1
ATOM 739 O O . ASN A 1 90 ? 4.813 -9.355 3.302 1.00 96.50 90 ASN A O 1
ATOM 743 N N . TYR A 1 91 ? 5.511 -8.256 1.464 1.00 97.44 91 TYR A N 1
ATOM 744 C CA . TYR A 1 91 ? 5.910 -7.009 2.109 1.00 97.44 91 TYR A CA 1
ATOM 745 C C . TYR A 1 91 ? 4.926 -5.888 1.732 1.00 97.44 91 TYR A C 1
ATOM 747 O O . TYR A 1 91 ? 4.985 -5.386 0.601 1.00 97.44 91 TYR A O 1
ATOM 755 N N . PRO A 1 92 ? 3.964 -5.528 2.610 1.00 97.94 92 PRO A N 1
ATOM 756 C CA . PRO A 1 92 ? 2.943 -4.523 2.311 1.00 97.94 92 PRO A CA 1
ATOM 757 C C . PRO A 1 92 ? 3.512 -3.183 1.868 1.00 97.94 92 PRO A C 1
ATOM 759 O O . PRO A 1 92 ? 2.905 -2.526 1.028 1.00 97.94 92 PRO A O 1
ATOM 762 N N . GLU A 1 93 ? 4.675 -2.790 2.380 1.00 98.12 93 GLU A N 1
ATOM 763 C CA . GLU A 1 93 ? 5.296 -1.502 2.100 1.00 98.12 93 GLU A CA 1
ATOM 764 C C . GLU A 1 93 ? 5.569 -1.299 0.602 1.00 98.12 93 GLU A C 1
ATOM 766 O O . GLU A 1 93 ? 5.378 -0.197 0.088 1.00 98.12 93 GLU A O 1
ATOM 771 N N . TYR A 1 94 ? 5.911 -2.360 -0.140 1.00 98.50 94 TYR A N 1
ATOM 772 C CA . TYR A 1 94 ? 6.120 -2.280 -1.591 1.00 98.50 94 TYR A CA 1
ATOM 773 C C . TYR A 1 94 ? 4.805 -2.177 -2.357 1.00 98.50 94 TYR A C 1
ATOM 775 O O . TYR A 1 94 ? 4.731 -1.451 -3.347 1.00 98.50 94 TYR A O 1
ATOM 783 N N . TRP A 1 95 ? 3.756 -2.862 -1.894 1.00 98.69 95 TRP A N 1
ATOM 784 C CA . TRP A 1 95 ? 2.416 -2.733 -2.468 1.00 98.69 95 TRP A CA 1
ATOM 785 C C . TRP A 1 95 ? 1.860 -1.328 -2.251 1.00 98.69 95 TRP A C 1
ATOM 787 O O . TRP A 1 95 ? 1.379 -0.710 -3.195 1.00 98.69 95 TRP A O 1
ATOM 797 N N . ILE A 1 96 ? 1.974 -0.807 -1.028 1.00 98.75 96 ILE A N 1
ATOM 798 C CA . ILE A 1 96 ? 1.546 0.546 -0.659 1.00 98.75 96 ILE A CA 1
ATOM 799 C C . ILE A 1 96 ? 2.278 1.576 -1.518 1.00 98.75 96 ILE A C 1
ATOM 801 O O . ILE A 1 96 ? 1.641 2.437 -2.125 1.00 98.75 96 ILE A O 1
ATOM 805 N N . ARG A 1 97 ? 3.607 1.460 -1.621 1.00 98.62 97 ARG A N 1
ATOM 806 C CA . ARG A 1 97 ? 4.420 2.350 -2.452 1.00 98.62 97 ARG A CA 1
ATOM 807 C C . ARG A 1 97 ? 4.006 2.282 -3.924 1.00 98.62 97 ARG A C 1
ATOM 809 O O . ARG A 1 97 ? 3.853 3.326 -4.552 1.00 98.62 97 ARG A O 1
ATOM 816 N N . TYR A 1 98 ? 3.749 1.081 -4.448 1.00 98.69 98 TYR A N 1
ATOM 817 C CA . TYR A 1 98 ? 3.309 0.911 -5.830 1.00 98.69 98 TYR A CA 1
ATOM 818 C C . TYR A 1 98 ? 1.955 1.578 -6.092 1.00 98.69 98 TYR A C 1
ATOM 820 O O . TYR A 1 98 ? 1.826 2.334 -7.053 1.00 98.69 98 TYR A O 1
ATOM 828 N N . VAL A 1 99 ? 0.968 1.359 -5.217 1.00 98.69 99 VAL A N 1
ATOM 829 C CA . VAL A 1 99 ? -0.362 1.980 -5.326 1.00 98.69 99 VAL A CA 1
ATOM 830 C C . VAL A 1 99 ? -0.247 3.505 -5.326 1.00 98.69 99 VAL A C 1
ATOM 832 O O . VAL A 1 99 ? -0.789 4.146 -6.223 1.00 98.69 99 VAL A O 1
ATOM 835 N N . LEU A 1 100 ? 0.515 4.077 -4.387 1.00 98.31 100 LEU A N 1
ATOM 836 C CA . LEU A 1 100 ? 0.736 5.526 -4.301 1.00 98.31 100 LEU A CA 1
ATOM 837 C C . LEU A 1 100 ? 1.455 6.083 -5.539 1.00 98.31 100 LEU A C 1
ATOM 839 O O . LEU A 1 100 ? 1.103 7.152 -6.031 1.00 98.31 100 LEU A O 1
ATOM 843 N N . CYS A 1 101 ? 2.442 5.360 -6.073 1.00 98.00 101 CYS A N 1
ATOM 844 C CA . CYS A 1 101 ? 3.148 5.757 -7.290 1.00 98.00 101 CYS A CA 1
ATOM 845 C C . CYS A 1 101 ? 2.209 5.780 -8.511 1.00 98.00 101 CYS A C 1
ATOM 847 O O . CYS A 1 101 ? 2.251 6.715 -9.316 1.00 98.00 101 CYS A O 1
ATOM 849 N N . MET A 1 102 ? 1.332 4.778 -8.642 1.00 98.00 102 MET A N 1
ATOM 850 C CA . MET A 1 102 ? 0.360 4.708 -9.739 1.00 98.00 102 MET A CA 1
ATOM 851 C C . MET A 1 102 ? -0.737 5.769 -9.610 1.00 98.00 102 MET A C 1
ATOM 853 O O . MET A 1 102 ? -1.089 6.390 -10.614 1.00 98.00 102 MET A O 1
ATOM 857 N N . GLU A 1 103 ? -1.219 6.028 -8.392 1.00 96.88 103 GLU A N 1
ATOM 858 C CA . GLU A 1 103 ? -2.159 7.114 -8.089 1.00 96.88 103 GLU A CA 1
ATOM 859 C C . GLU A 1 103 ? -1.559 8.480 -8.449 1.00 96.88 103 GLU A C 1
ATOM 861 O O . GLU A 1 103 ? -2.163 9.234 -9.211 1.00 96.88 103 GLU A O 1
ATOM 866 N N . ALA A 1 104 ? -0.328 8.764 -8.008 1.00 96.12 104 ALA A N 1
ATOM 867 C CA . ALA A 1 104 ? 0.375 10.009 -8.328 1.00 96.12 104 ALA A CA 1
ATOM 868 C C . ALA A 1 104 ? 0.639 10.184 -9.835 1.00 96.12 104 ALA A C 1
ATOM 870 O O . ALA A 1 104 ? 0.691 11.307 -10.335 1.00 96.12 104 ALA A O 1
ATOM 871 N N . SER A 1 105 ? 0.773 9.077 -10.569 1.00 95.31 105 SER A N 1
ATOM 872 C CA . SER A 1 105 ? 0.924 9.075 -12.029 1.00 95.31 105 SER A CA 1
ATOM 873 C C . SER A 1 105 ? -0.411 9.212 -12.781 1.00 95.31 105 SER A C 1
ATOM 875 O O . SER A 1 105 ? -0.419 9.199 -14.011 1.00 95.31 105 SER A O 1
ATOM 877 N N . GLY A 1 106 ? -1.543 9.303 -12.073 1.00 95.56 106 GLY A N 1
ATOM 878 C CA . GLY A 1 106 ? -2.889 9.387 -12.651 1.00 95.56 106 GLY A CA 1
ATOM 879 C C . GLY A 1 106 ? -3.434 8.060 -13.192 1.00 95.56 106 GLY A C 1
ATOM 880 O O . GLY A 1 106 ? -4.462 8.046 -13.866 1.00 95.56 106 GLY A O 1
ATOM 881 N N . SER A 1 107 ? -2.769 6.933 -12.919 1.00 97.00 107 SER A N 1
ATOM 882 C CA . SER A 1 107 ? -3.146 5.613 -13.432 1.00 97.00 107 SER A CA 1
ATOM 883 C C . SER A 1 107 ? -3.937 4.825 -12.387 1.00 97.00 107 SER A C 1
ATOM 885 O O . SER A 1 107 ? -3.456 3.864 -11.780 1.00 97.00 107 SER A O 1
ATOM 887 N N . MET A 1 108 ? -5.181 5.257 -12.173 1.00 97.12 108 MET A N 1
ATOM 888 C CA . MET A 1 108 ? -6.041 4.728 -11.113 1.00 97.12 108 MET A CA 1
ATOM 889 C C . MET A 1 108 ? -6.369 3.235 -11.286 1.00 97.12 108 MET A C 1
ATOM 891 O O . MET A 1 108 ? -6.452 2.497 -10.305 1.00 97.12 108 MET A O 1
ATOM 895 N N . ASP A 1 109 ? -6.487 2.758 -12.527 1.00 97.50 109 ASP A N 1
ATOM 896 C CA . ASP A 1 109 ? -6.738 1.342 -12.818 1.00 97.50 109 ASP A CA 1
ATOM 897 C C . ASP A 1 109 ? -5.598 0.441 -12.323 1.00 97.50 109 ASP A C 1
ATOM 899 O O . ASP A 1 109 ? -5.843 -0.611 -11.728 1.00 97.50 109 ASP A O 1
ATOM 903 N N . LEU A 1 110 ? -4.342 0.867 -12.514 1.00 97.94 110 LEU A N 1
ATOM 904 C CA . LEU A 1 110 ? -3.174 0.131 -12.026 1.00 97.94 110 LEU A CA 1
ATOM 905 C C . LEU A 1 110 ? -3.062 0.200 -10.503 1.00 97.94 110 LEU A C 1
ATOM 907 O O . LEU A 1 110 ? -2.759 -0.815 -9.876 1.00 97.94 110 LEU A O 1
ATOM 911 N N . ALA A 1 111 ? -3.355 1.360 -9.910 1.00 98.38 111 ALA A N 1
ATOM 912 C CA . ALA A 1 111 ? -3.383 1.530 -8.460 1.00 98.38 111 ALA A CA 1
ATOM 913 C C . ALA A 1 111 ? -4.403 0.573 -7.814 1.00 98.38 111 ALA A C 1
ATOM 915 O O . ALA A 1 111 ? -4.060 -0.213 -6.928 1.00 98.38 111 ALA A O 1
ATOM 916 N N . ASN A 1 112 ? -5.634 0.545 -8.333 1.00 98.06 112 ASN A N 1
ATOM 917 C CA . ASN A 1 112 ? -6.678 -0.374 -7.883 1.00 98.06 112 ASN A CA 1
ATOM 918 C C . ASN A 1 112 ? -6.297 -1.841 -8.111 1.00 98.06 112 ASN A C 1
ATOM 920 O O . ASN A 1 112 ? -6.476 -2.670 -7.219 1.00 98.06 112 ASN A O 1
ATOM 924 N N . ASN A 1 113 ? -5.732 -2.180 -9.273 1.00 98.19 113 ASN A N 1
ATOM 925 C CA . ASN A 1 113 ? -5.291 -3.543 -9.560 1.00 98.19 113 ASN A CA 1
ATOM 926 C C . ASN A 1 113 ? -4.213 -4.022 -8.572 1.00 98.19 113 ASN A C 1
ATOM 928 O O . ASN A 1 113 ? -4.297 -5.139 -8.053 1.00 98.19 113 ASN A O 1
ATOM 932 N N . ALA A 1 114 ? -3.213 -3.186 -8.289 1.00 98.50 114 ALA A N 1
ATOM 933 C CA . ALA A 1 114 ? -2.178 -3.480 -7.305 1.00 98.50 114 ALA A CA 1
ATOM 934 C C . ALA A 1 114 ? -2.775 -3.668 -5.902 1.00 98.50 114 ALA A C 1
ATOM 936 O O . ALA A 1 114 ? -2.466 -4.655 -5.232 1.00 98.50 114 ALA A O 1
ATOM 937 N N . LEU A 1 115 ? -3.686 -2.783 -5.489 1.00 98.50 115 LEU A N 1
ATOM 938 C CA . LEU A 1 115 ? -4.339 -2.855 -4.184 1.00 98.50 115 LEU A CA 1
ATOM 939 C C . LEU A 1 115 ? -5.189 -4.125 -4.024 1.00 98.50 115 LEU A C 1
ATOM 941 O O . LEU A 1 115 ? -5.136 -4.781 -2.981 1.00 98.50 115 LEU A O 1
ATOM 945 N N . VAL A 1 116 ? -5.934 -4.515 -5.061 1.00 98.25 116 VAL A N 1
ATOM 946 C CA . VAL A 1 116 ? -6.730 -5.753 -5.081 1.00 98.25 116 VAL A CA 1
ATOM 947 C C . VAL A 1 116 ? -5.827 -6.980 -4.957 1.00 98.25 116 VAL A C 1
ATOM 949 O O . VAL A 1 116 ? -6.074 -7.843 -4.114 1.00 98.25 116 VAL A O 1
ATOM 952 N N . ARG A 1 117 ? -4.730 -7.050 -5.724 1.00 98.38 117 ARG A N 1
ATOM 953 C CA . ARG A 1 117 ? -3.754 -8.149 -5.608 1.00 98.38 117 ARG A CA 1
ATOM 954 C C . ARG A 1 117 ? -3.159 -8.231 -4.202 1.00 98.38 117 ARG A C 1
ATOM 956 O O . ARG A 1 117 ? -3.077 -9.324 -3.636 1.00 98.38 117 ARG A O 1
ATOM 963 N N . ALA A 1 118 ? -2.789 -7.094 -3.618 1.00 98.44 118 ALA A N 1
ATOM 964 C CA . ALA A 1 118 ? -2.228 -7.037 -2.274 1.00 98.44 118 ALA A CA 1
ATOM 965 C C . ALA A 1 118 ? -3.226 -7.553 -1.220 1.00 98.44 118 ALA A C 1
ATOM 967 O O . ALA A 1 118 ? -2.910 -8.466 -0.455 1.00 98.44 118 ALA A O 1
ATOM 968 N N . THR A 1 119 ? -4.446 -7.010 -1.222 1.00 98.00 119 THR A N 1
ATOM 969 C CA . THR A 1 119 ? -5.480 -7.276 -0.206 1.00 98.00 119 THR A CA 1
ATOM 970 C C . THR A 1 119 ? -6.158 -8.639 -0.343 1.00 98.00 119 THR A C 1
ATOM 972 O O . THR A 1 119 ? -6.613 -9.177 0.663 1.00 98.00 119 THR A O 1
ATOM 975 N N . GLN A 1 120 ? -6.209 -9.230 -1.542 1.00 97.06 120 GLN A N 1
ATOM 976 C CA . GLN A 1 120 ? -6.919 -10.496 -1.778 1.00 97.06 120 GLN A CA 1
ATOM 977 C C . GLN A 1 120 ? -5.996 -11.707 -1.950 1.00 97.06 120 GLN A C 1
ATOM 979 O O . GLN A 1 120 ? -6.380 -12.825 -1.594 1.00 97.06 120 GLN A O 1
ATOM 984 N N . VAL A 1 121 ? -4.779 -11.517 -2.472 1.00 96.88 121 VAL A N 1
ATOM 985 C CA . VAL A 1 121 ? -3.888 -12.630 -2.837 1.00 96.88 121 VAL A CA 1
ATOM 986 C C . VAL A 1 121 ? -2.706 -12.738 -1.880 1.00 96.88 121 VAL A C 1
ATOM 988 O O . VAL A 1 121 ? -2.567 -13.760 -1.208 1.00 96.88 121 VAL A O 1
ATOM 991 N N . PHE A 1 122 ? -1.873 -11.699 -1.798 1.00 96.50 122 PHE A N 1
ATOM 992 C CA . PHE A 1 122 ? -0.543 -11.816 -1.192 1.00 96.50 122 PHE A CA 1
ATOM 993 C C . PHE A 1 122 ? -0.517 -11.483 0.302 1.00 96.50 122 PHE A C 1
ATOM 995 O O . PHE A 1 122 ? -0.265 -12.354 1.133 1.00 96.50 122 PHE A O 1
ATOM 1002 N N . VAL A 1 123 ? -0.826 -10.239 0.667 1.00 96.69 123 VAL A N 1
ATOM 1003 C CA . VAL A 1 123 ? -0.728 -9.727 2.047 1.00 96.69 123 VAL A CA 1
ATOM 1004 C C . VAL A 1 123 ? -2.095 -9.635 2.731 1.00 96.69 123 VAL A C 1
ATOM 1006 O O . VAL A 1 123 ? -2.290 -8.880 3.677 1.00 96.69 123 VAL A O 1
ATOM 1009 N N . LYS A 1 124 ? -3.042 -10.480 2.310 1.00 96.25 124 LYS A N 1
ATOM 1010 C CA . LYS A 1 124 ? -4.452 -10.468 2.739 1.00 96.25 124 LYS A CA 1
ATOM 1011 C C . LYS A 1 124 ? -4.709 -10.595 4.243 1.00 96.25 124 LYS A C 1
ATOM 1013 O O . LYS A 1 124 ? -5.793 -10.256 4.694 1.00 96.25 124 LYS A O 1
ATOM 1018 N N . ARG A 1 125 ? -3.745 -11.095 5.022 1.00 95.94 125 ARG A N 1
ATOM 1019 C CA . ARG A 1 125 ? -3.851 -11.230 6.489 1.00 95.94 125 ARG A CA 1
ATOM 1020 C C . ARG A 1 125 ? -3.100 -10.147 7.264 1.00 95.94 125 ARG A C 1
ATOM 1022 O O . ARG A 1 125 ? -3.040 -10.222 8.484 1.00 95.94 125 ARG A O 1
ATOM 1029 N N . GLN A 1 126 ? -2.496 -9.178 6.581 1.00 96.56 126 GLN A N 1
ATOM 1030 C CA . GLN A 1 126 ? -1.744 -8.110 7.232 1.00 96.56 126 GLN A CA 1
ATOM 1031 C C . GLN A 1 126 ? -2.658 -6.894 7.433 1.00 96.56 126 GLN A C 1
ATOM 1033 O O . GLN A 1 126 ? -3.157 -6.368 6.445 1.00 96.56 126 GLN A O 1
ATOM 1038 N N . PRO A 1 127 ? -2.902 -6.417 8.667 1.00 96.88 127 PRO A N 1
ATOM 1039 C CA . PRO A 1 127 ? -3.824 -5.300 8.894 1.00 96.88 127 PRO A CA 1
ATOM 1040 C C . PRO A 1 127 ? -3.419 -4.011 8.168 1.00 96.88 127 PRO A C 1
ATOM 1042 O O . PRO A 1 127 ? -4.281 -3.287 7.680 1.00 96.88 127 PRO A O 1
ATOM 1045 N N . GLU A 1 128 ? -2.114 -3.751 8.054 1.00 97.06 128 GLU A N 1
ATOM 1046 C CA . GLU A 1 128 ? -1.558 -2.525 7.471 1.00 97.06 128 GLU A CA 1
ATOM 1047 C C . GLU A 1 128 ? -2.077 -2.242 6.053 1.00 97.06 128 GLU A C 1
ATOM 1049 O O . GLU A 1 128 ? -2.538 -1.132 5.782 1.00 97.06 128 GLU A O 1
ATOM 1054 N N . ILE A 1 129 ? -2.085 -3.246 5.163 1.00 98.12 129 ILE A N 1
ATOM 1055 C CA . ILE A 1 129 ? -2.555 -3.054 3.781 1.00 98.12 129 ILE A CA 1
ATOM 1056 C C . ILE A 1 129 ? -4.057 -2.756 3.721 1.00 98.12 129 ILE A C 1
ATOM 1058 O O . ILE A 1 129 ? -4.501 -2.017 2.848 1.00 98.12 129 ILE A O 1
ATOM 1062 N N . HIS A 1 130 ? -4.849 -3.296 4.651 1.00 98.31 130 HIS A N 1
ATOM 1063 C CA . HIS A 1 130 ? -6.299 -3.085 4.683 1.00 98.31 130 HIS A CA 1
ATOM 1064 C C . HIS A 1 130 ? -6.663 -1.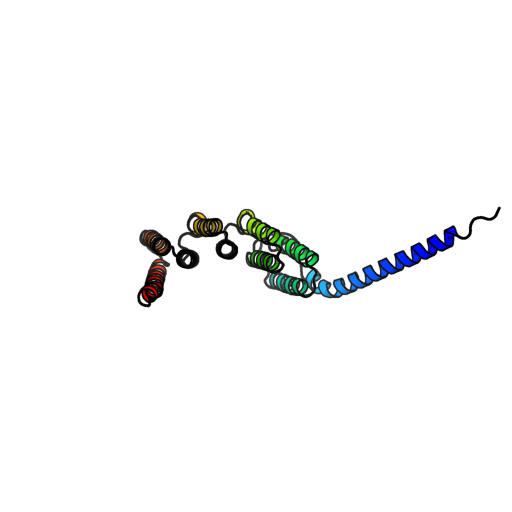730 5.279 1.00 98.31 130 HIS A C 1
ATOM 1066 O O . HIS A 1 130 ? -7.558 -1.064 4.767 1.00 98.31 130 HIS A O 1
ATOM 1072 N N . LEU A 1 131 ? -5.921 -1.270 6.291 1.00 98.25 131 LEU A N 1
ATOM 1073 C CA . LEU A 1 131 ? -6.031 0.104 6.789 1.00 98.25 131 LEU A CA 1
ATOM 1074 C C . LEU A 1 131 ? -5.624 1.119 5.716 1.00 98.25 131 LEU A C 1
ATOM 1076 O O . LEU A 1 131 ? -6.285 2.145 5.548 1.00 98.25 131 LEU A O 1
ATOM 1080 N N . PHE A 1 132 ? -4.564 0.820 4.960 1.00 98.44 132 PHE A N 1
ATOM 1081 C CA . PHE A 1 132 ? -4.190 1.601 3.787 1.00 98.44 132 PHE A CA 1
ATOM 1082 C C . PHE A 1 132 ? -5.305 1.600 2.733 1.00 98.44 132 PHE A C 1
ATOM 1084 O O . PHE A 1 132 ? -5.687 2.671 2.266 1.00 98.44 132 PHE A O 1
ATOM 1091 N N . ALA A 1 133 ? -5.864 0.430 2.404 1.00 98.44 133 ALA A N 1
ATOM 1092 C CA . ALA A 1 133 ? -6.937 0.291 1.423 1.00 98.44 133 ALA A CA 1
ATOM 1093 C C . ALA A 1 133 ? -8.181 1.097 1.808 1.00 98.44 133 ALA A C 1
ATOM 1095 O O . ALA A 1 133 ? -8.757 1.769 0.957 1.00 98.44 133 ALA A O 1
ATOM 1096 N N . ALA A 1 134 ? -8.573 1.064 3.084 1.00 98.25 134 ALA A N 1
ATOM 1097 C CA . ALA A 1 134 ? -9.714 1.822 3.578 1.00 98.25 134 ALA A CA 1
ATOM 1098 C C . ALA A 1 134 ? -9.511 3.332 3.384 1.00 98.25 134 ALA A C 1
ATOM 1100 O O . ALA A 1 134 ? -10.358 3.999 2.797 1.00 98.25 134 ALA A O 1
ATOM 1101 N N . ARG A 1 135 ? -8.344 3.857 3.785 1.00 97.69 135 ARG A N 1
ATOM 1102 C CA . ARG A 1 135 ? -7.992 5.271 3.580 1.00 97.69 135 ARG A CA 1
ATOM 1103 C C . ARG A 1 135 ? -7.955 5.644 2.097 1.00 97.69 135 ARG A C 1
ATOM 1105 O O . ARG A 1 135 ? -8.473 6.686 1.718 1.00 97.69 135 ARG A O 1
ATOM 1112 N N . PHE A 1 136 ? -7.324 4.812 1.276 1.00 98.12 136 PHE A N 1
ATOM 1113 C CA . PHE A 1 136 ? -7.184 5.046 -0.159 1.00 98.12 136 PHE A CA 1
ATOM 1114 C C . PHE A 1 136 ? -8.546 5.119 -0.860 1.00 98.12 136 PHE A C 1
ATOM 1116 O O . PHE A 1 136 ? -8.779 5.995 -1.687 1.00 98.12 136 PHE A O 1
ATOM 1123 N N . LYS A 1 137 ? -9.475 4.230 -0.498 1.00 97.75 137 LYS A N 1
ATOM 1124 C CA . LYS A 1 137 ? -10.841 4.237 -1.027 1.00 97.75 137 LYS A CA 1
ATOM 1125 C C . LYS A 1 137 ? -11.644 5.444 -0.557 1.00 97.75 137 LYS A C 1
ATOM 1127 O O . LYS A 1 137 ? -12.279 6.090 -1.381 1.00 97.75 137 LYS A O 1
ATOM 1132 N N . GLU A 1 138 ? -11.546 5.797 0.726 1.00 96.62 138 GLU A N 1
ATOM 1133 C CA . GLU A 1 138 ? -12.186 6.996 1.279 1.00 96.62 13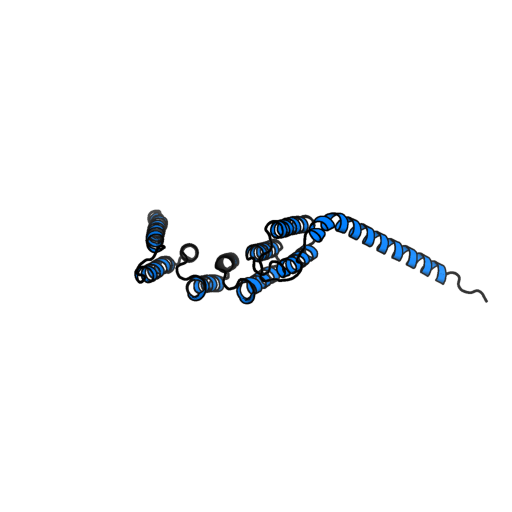8 GLU A CA 1
ATOM 1134 C C . GLU A 1 138 ? -11.738 8.259 0.526 1.00 96.62 138 GLU A C 1
ATOM 1136 O O . GLU A 1 138 ? -12.571 9.055 0.099 1.00 96.62 138 GLU A O 1
ATOM 1141 N N . GLN A 1 139 ? -10.428 8.414 0.304 1.00 95.19 139 GLN A N 1
ATOM 1142 C CA . GLN A 1 139 ? -9.848 9.554 -0.420 1.00 95.19 139 GLN A CA 1
ATOM 1143 C C . GLN A 1 139 ? -10.308 9.631 -1.880 1.00 95.19 139 GLN A C 1
ATOM 1145 O O . GLN A 1 139 ? -10.470 10.727 -2.411 1.00 95.19 139 GLN A O 1
ATOM 1150 N N . ASN A 1 140 ? -10.561 8.479 -2.500 1.00 94.69 140 ASN A N 1
ATOM 1151 C CA . ASN A 1 140 ? -11.045 8.369 -3.873 1.00 94.69 140 ASN A CA 1
ATOM 1152 C C . ASN A 1 140 ? -12.586 8.338 -3.980 1.00 94.69 140 ASN A C 1
ATOM 1154 O O . ASN A 1 140 ? -13.122 8.131 -5.067 1.00 94.69 140 ASN A O 1
ATOM 1158 N N . GLY A 1 141 ? -13.306 8.569 -2.874 1.00 95.25 141 GLY A N 1
ATOM 1159 C CA . GLY A 1 141 ? -14.770 8.670 -2.831 1.00 95.25 141 GLY A CA 1
ATOM 1160 C C . GLY A 1 141 ? -15.527 7.339 -2.726 1.00 95.25 141 GLY A C 1
ATOM 1161 O O . GLY A 1 141 ? -16.754 7.348 -2.649 1.00 95.25 141 GLY A O 1
ATOM 1162 N N . ASP A 1 142 ? -14.831 6.201 -2.672 1.00 96.94 142 ASP A N 1
ATOM 1163 C CA . ASP A 1 142 ? -15.421 4.874 -2.452 1.00 96.94 142 ASP A CA 1
ATOM 1164 C C . ASP A 1 142 ? -15.643 4.628 -0.949 1.00 96.94 142 ASP A C 1
ATOM 1166 O O . ASP A 1 142 ? -14.897 3.913 -0.273 1.00 96.94 142 ASP A O 1
ATOM 1170 N N . ILE A 1 143 ? -16.675 5.276 -0.406 1.00 97.38 143 ILE A N 1
ATOM 1171 C CA . ILE A 1 143 ? -17.018 5.198 1.019 1.00 97.38 143 ILE A CA 1
ATOM 1172 C C . ILE A 1 143 ? -17.448 3.783 1.416 1.00 97.38 143 ILE A C 1
ATOM 1174 O O . ILE A 1 143 ? -16.990 3.268 2.436 1.00 97.38 143 ILE A O 1
ATOM 1178 N N . GLU A 1 144 ? -18.275 3.126 0.602 1.00 97.38 144 GLU A N 1
ATOM 1179 C CA . GLU A 1 144 ? -18.746 1.762 0.872 1.00 97.38 144 GLU A CA 1
ATOM 1180 C C . GLU A 1 144 ? -17.579 0.771 0.904 1.00 97.38 144 GLU A C 1
ATOM 1182 O O . GLU A 1 144 ? -17.456 -0.044 1.823 1.00 97.38 144 GLU A O 1
ATOM 1187 N N . GLY A 1 145 ? -16.662 0.869 -0.061 1.00 97.38 145 GLY A N 1
ATOM 1188 C CA . GLY A 1 145 ? -15.486 0.019 -0.105 1.00 97.38 145 GLY A CA 1
ATOM 1189 C C . GLY A 1 145 ? -14.499 0.289 1.032 1.00 97.38 145 GLY A C 1
ATOM 1190 O O . GLY A 1 145 ? -13.792 -0.643 1.435 1.00 97.38 145 GLY A O 1
ATOM 1191 N N . ALA A 1 146 ? -14.435 1.521 1.545 1.00 97.94 146 ALA A N 1
ATOM 1192 C CA . ALA A 1 146 ? -13.644 1.875 2.720 1.00 97.94 146 ALA A CA 1
ATOM 1193 C C . ALA A 1 146 ? -14.242 1.294 4.012 1.00 97.94 146 ALA A C 1
ATOM 1195 O O . ALA A 1 146 ? -13.520 0.662 4.789 1.00 97.94 146 ALA A O 1
ATOM 1196 N N . GLN A 1 147 ? -15.561 1.406 4.201 1.00 97.19 147 GLN A N 1
ATOM 1197 C CA . GLN A 1 147 ? -16.277 0.778 5.317 1.00 97.19 147 GLN A CA 1
ATOM 1198 C C . GLN A 1 147 ? -16.125 -0.749 5.294 1.00 97.19 147 GLN A C 1
ATOM 1200 O O . GLN A 1 147 ? -15.813 -1.360 6.317 1.00 97.19 147 GLN A O 1
ATOM 1205 N N . ALA A 1 148 ? -16.257 -1.375 4.118 1.00 97.25 148 ALA A N 1
ATOM 1206 C CA . ALA A 1 148 ? -16.054 -2.813 3.953 1.00 97.25 148 ALA A CA 1
ATOM 1207 C C . ALA A 1 148 ? -14.625 -3.248 4.327 1.00 97.25 148 ALA A C 1
ATOM 1209 O O . ALA A 1 148 ? -14.441 -4.280 4.975 1.00 97.25 148 ALA A O 1
ATOM 1210 N N . ALA A 1 149 ? -13.611 -2.452 3.969 1.00 97.69 149 ALA A N 1
ATOM 1211 C CA . ALA A 1 149 ? -12.226 -2.722 4.347 1.00 97.69 149 ALA A CA 1
ATOM 1212 C C . ALA A 1 149 ? -12.020 -2.645 5.871 1.00 97.69 149 ALA A C 1
ATOM 1214 O O . ALA A 1 149 ? -11.401 -3.542 6.444 1.00 97.69 149 ALA A O 1
ATOM 1215 N N . TYR A 1 150 ? -12.582 -1.638 6.552 1.00 97.75 150 TYR A N 1
ATOM 1216 C CA . TYR A 1 150 ? -12.543 -1.585 8.018 1.00 97.75 150 TYR A CA 1
ATOM 1217 C C . TYR A 1 150 ? -13.294 -2.751 8.660 1.00 97.75 150 TYR A C 1
ATOM 1219 O O . TYR A 1 150 ? -12.772 -3.377 9.583 1.00 97.75 150 TYR A O 1
ATOM 1227 N N . HIS A 1 151 ? -14.488 -3.079 8.165 1.00 96.31 151 HIS A N 1
ATOM 1228 C CA . HIS A 1 151 ? -15.275 -4.198 8.674 1.00 96.31 151 HIS A CA 1
ATOM 1229 C C . HIS A 1 151 ? -14.512 -5.524 8.580 1.00 96.31 151 HIS A C 1
ATOM 1231 O O . HIS A 1 151 ? -14.503 -6.297 9.539 1.00 96.31 151 HIS A O 1
ATOM 1237 N N . LEU A 1 152 ? -13.808 -5.761 7.470 1.00 96.75 152 LEU A N 1
ATOM 1238 C CA . LEU A 1 152 ? -12.952 -6.933 7.299 1.00 96.75 152 LEU A CA 1
ATOM 1239 C C . LEU A 1 152 ? -11.826 -6.979 8.346 1.00 96.75 152 LEU A C 1
ATOM 1241 O O . LEU A 1 152 ? -11.549 -8.039 8.912 1.00 96.75 152 LEU A O 1
ATOM 1245 N N . VAL A 1 153 ? -11.200 -5.836 8.657 1.00 96.94 153 VAL A N 1
ATOM 1246 C CA . VAL A 1 153 ? -10.172 -5.777 9.710 1.00 96.94 153 VAL A CA 1
ATOM 1247 C C . VAL A 1 153 ? -10.755 -6.153 11.071 1.00 96.94 153 VAL A C 1
ATOM 1249 O O . VAL A 1 153 ? -10.158 -6.968 11.776 1.00 96.94 153 VAL A O 1
ATOM 1252 N N . HIS A 1 154 ? -11.923 -5.604 11.413 1.00 94.06 154 HIS A N 1
ATOM 1253 C CA . HIS A 1 154 ? -12.588 -5.837 12.699 1.00 94.06 154 HIS A CA 1
ATOM 1254 C C . HIS A 1 154 ? -13.092 -7.271 12.880 1.00 94.06 154 HIS A C 1
ATOM 1256 O O . HIS A 1 154 ? -13.132 -7.754 14.009 1.00 94.06 154 HIS A O 1
ATOM 1262 N N . SER A 1 155 ? -13.484 -7.943 11.797 1.00 93.31 155 SER A N 1
ATOM 1263 C CA . SER A 1 155 ? -14.114 -9.270 11.842 1.00 93.31 155 SER A CA 1
ATOM 1264 C C . SER A 1 155 ? -13.130 -10.423 11.643 1.00 93.31 155 SER A C 1
ATOM 1266 O O . SER A 1 155 ? -13.165 -11.389 12.403 1.00 93.31 155 SER A O 1
ATOM 1268 N N . GLU A 1 156 ? -12.242 -10.335 10.649 1.00 93.81 156 GLU A N 1
ATOM 1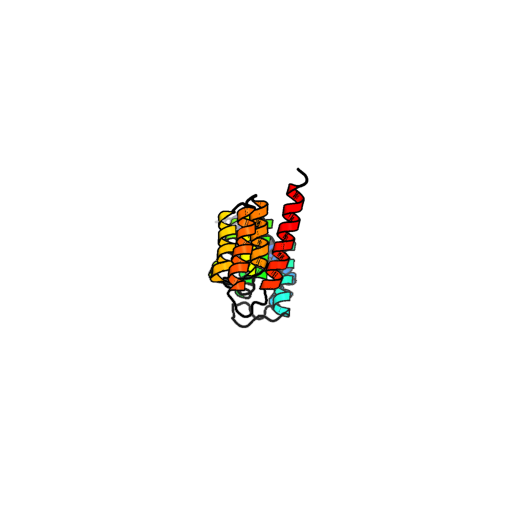269 C CA . GLU A 1 156 ? -11.459 -11.490 10.190 1.00 93.81 156 GLU A CA 1
ATOM 1270 C C . GLU A 1 156 ? -9.951 -11.350 10.414 1.00 93.81 156 GLU A C 1
ATOM 1272 O O . GLU A 1 156 ? -9.265 -12.351 10.630 1.00 93.81 156 GLU A O 1
ATOM 1277 N N . ILE A 1 157 ? -9.408 -10.131 10.337 1.00 94.31 157 ILE A N 1
ATOM 1278 C CA . ILE A 1 157 ? -7.950 -9.938 10.265 1.00 94.31 157 ILE A CA 1
ATOM 1279 C C . ILE A 1 157 ? -7.349 -9.662 11.637 1.00 94.31 157 ILE A C 1
ATOM 1281 O O . ILE A 1 157 ? -6.388 -10.318 12.037 1.00 94.31 157 ILE A O 1
ATOM 1285 N N . SER A 1 158 ? -7.876 -8.665 12.348 1.00 92.31 158 SER A N 1
ATOM 1286 C CA . SER A 1 158 ? -7.371 -8.277 13.663 1.00 92.31 158 SER A CA 1
ATOM 1287 C C . SER A 1 158 ? -8.477 -7.637 14.513 1.00 92.31 158 SER A C 1
ATOM 1289 O O . SER A 1 158 ? -8.496 -6.417 14.704 1.00 92.31 158 SER A O 1
ATOM 1291 N N . PRO A 1 159 ? -9.414 -8.452 15.038 1.00 89.75 159 PRO A N 1
ATOM 1292 C CA . PRO A 1 159 ? -10.449 -7.966 15.943 1.00 89.75 159 PRO A CA 1
ATOM 1293 C C . PRO A 1 159 ? -9.846 -7.283 17.175 1.00 89.75 159 PRO A C 1
ATOM 1295 O O . PRO A 1 159 ? -8.965 -7.837 17.835 1.00 89.75 159 PRO A O 1
ATOM 1298 N N . GLY A 1 160 ? -10.330 -6.082 17.499 1.00 86.94 160 GLY A N 1
ATOM 1299 C CA . GLY A 1 160 ? -9.827 -5.291 18.628 1.00 86.94 160 GLY A CA 1
ATOM 1300 C C . GLY A 1 160 ? -8.548 -4.497 18.336 1.00 86.94 160 GLY A C 1
ATOM 1301 O O . GLY A 1 160 ? -7.978 -3.906 19.256 1.00 86.94 160 GLY A O 1
ATOM 1302 N N . LEU A 1 161 ? -8.092 -4.443 17.076 1.00 92.56 161 LEU A N 1
ATOM 1303 C CA . LEU A 1 161 ? -6.986 -3.575 16.678 1.00 92.56 161 LEU A CA 1
ATOM 1304 C C . LEU A 1 161 ? -7.358 -2.105 16.909 1.00 92.56 161 LEU A C 1
ATOM 1306 O O . LEU A 1 161 ? -8.131 -1.511 16.156 1.00 92.56 161 LEU A O 1
ATOM 1310 N N . LEU A 1 162 ? -6.761 -1.508 17.942 1.00 92.88 162 LEU A N 1
ATOM 1311 C CA . LEU A 1 162 ? -7.043 -0.137 18.369 1.00 92.88 162 LEU A CA 1
ATOM 1312 C C . LEU A 1 162 ? -6.894 0.873 17.225 1.00 92.88 162 LEU A C 1
ATOM 1314 O O . LEU A 1 162 ? -7.735 1.752 17.056 1.00 92.88 162 LEU A O 1
ATOM 1318 N N . GLU A 1 163 ? -5.843 0.727 16.418 1.00 95.06 163 GLU A N 1
ATOM 1319 C CA . GLU A 1 163 ? -5.597 1.604 15.275 1.00 95.06 163 GLU A CA 1
ATOM 1320 C C . GLU A 1 163 ? -6.748 1.567 14.257 1.00 95.06 163 GLU A C 1
ATOM 1322 O O . GLU A 1 163 ? -7.167 2.618 13.769 1.00 95.06 163 GLU A O 1
ATOM 1327 N N . ALA A 1 164 ? -7.295 0.380 13.976 1.00 96.44 164 ALA A N 1
ATOM 1328 C CA . ALA A 1 164 ? -8.417 0.219 13.058 1.00 96.44 164 ALA A CA 1
ATOM 1329 C C . ALA A 1 164 ? -9.671 0.922 13.582 1.00 96.44 164 ALA A C 1
ATOM 1331 O O . ALA A 1 164 ? -10.361 1.595 12.822 1.00 96.44 164 ALA A O 1
ATOM 1332 N N . ILE A 1 165 ? -9.943 0.798 14.885 1.00 96.00 165 ILE A N 1
ATOM 1333 C CA . ILE A 1 165 ? -11.117 1.399 15.532 1.00 96.00 165 ILE A CA 1
ATOM 1334 C C . ILE A 1 165 ? -11.024 2.923 15.469 1.00 96.00 165 ILE A C 1
ATOM 1336 O O . ILE A 1 165 ? -11.961 3.574 15.014 1.00 96.00 165 ILE A O 1
ATOM 1340 N N . ILE A 1 166 ? -9.869 3.488 15.841 1.00 95.50 166 ILE A N 1
ATOM 1341 C CA . ILE A 1 166 ? -9.641 4.938 15.805 1.00 95.50 166 ILE A CA 1
ATOM 1342 C C . ILE A 1 166 ? -9.813 5.475 14.383 1.00 95.50 166 ILE A C 1
ATOM 1344 O O . ILE A 1 166 ? -10.502 6.473 14.172 1.00 95.50 166 ILE A O 1
ATOM 1348 N N . LYS A 1 167 ? -9.179 4.836 13.391 1.00 96.69 167 LYS A N 1
ATOM 1349 C CA . LYS A 1 167 ? -9.246 5.308 12.002 1.00 96.69 167 LYS A CA 1
ATOM 1350 C C . LYS A 1 167 ? -10.659 5.198 11.424 1.00 96.69 167 LYS A C 1
ATOM 1352 O O . LYS A 1 167 ? -11.082 6.137 10.752 1.00 96.69 167 LYS A O 1
ATOM 1357 N N . HIS A 1 168 ? -11.385 4.120 11.729 1.00 97.38 168 HIS A N 1
ATOM 1358 C CA . HIS A 1 168 ? -12.765 3.924 11.284 1.00 97.38 168 HIS A CA 1
ATOM 1359 C C . HIS A 1 168 ? -13.718 4.946 11.919 1.00 97.38 168 HIS A C 1
ATOM 1361 O O . HIS A 1 168 ? -14.439 5.629 11.201 1.00 97.38 168 HIS A O 1
ATOM 1367 N N . ALA A 1 169 ? -13.649 5.149 13.239 1.00 96.38 169 ALA A N 1
ATOM 1368 C CA . ALA A 1 169 ? -14.470 6.150 13.924 1.00 96.38 169 ALA A CA 1
ATOM 1369 C C . ALA A 1 169 ? -14.192 7.574 13.413 1.00 96.38 169 ALA A C 1
ATOM 1371 O O . ALA A 1 169 ? -15.115 8.353 13.192 1.00 96.38 169 ALA A O 1
ATOM 1372 N N . ASN A 1 170 ? -12.924 7.908 13.147 1.00 95.12 170 ASN A N 1
ATOM 1373 C CA . ASN A 1 170 ? -12.570 9.202 12.565 1.00 95.12 170 ASN A CA 1
ATOM 1374 C C . ASN A 1 170 ? -13.097 9.374 11.130 1.00 95.12 170 ASN A C 1
ATOM 1376 O O . ASN A 1 170 ? -13.354 10.505 10.726 1.00 95.12 170 ASN A O 1
ATOM 1380 N N . MET A 1 171 ? -13.209 8.293 10.351 1.00 96.12 171 MET A N 1
ATOM 1381 C CA . MET A 1 171 ? -13.837 8.323 9.026 1.00 96.12 171 MET A CA 1
ATOM 1382 C C . MET A 1 171 ? -15.339 8.589 9.146 1.00 96.12 171 MET A C 1
ATOM 1384 O O . MET A 1 171 ? -15.821 9.534 8.531 1.00 96.12 171 MET A O 1
ATOM 1388 N N . GLU A 1 172 ? -16.062 7.834 9.977 1.00 95.62 172 GLU A N 1
ATOM 1389 C CA . GLU A 1 172 ? -17.505 8.052 10.184 1.00 95.62 172 GLU A CA 1
ATOM 1390 C C . GLU A 1 172 ? -17.798 9.471 10.689 1.00 95.62 172 GLU A C 1
ATOM 1392 O O . GLU A 1 172 ? -18.720 10.135 10.216 1.00 95.62 172 GLU A O 1
ATOM 1397 N N . TRP A 1 173 ? -16.933 10.003 11.556 1.00 94.75 173 TRP A N 1
ATOM 1398 C CA . TRP A 1 173 ? -17.020 11.394 11.987 1.00 94.75 173 TRP A CA 1
ATOM 1399 C C . TRP A 1 173 ? -16.833 12.398 10.839 1.00 94.75 173 TRP A C 1
ATOM 1401 O O . TRP A 1 173 ? -17.623 13.334 10.725 1.00 94.75 173 TRP A O 1
ATOM 1411 N N . ARG A 1 174 ? -15.849 12.198 9.945 1.00 93.69 174 ARG A N 1
ATOM 1412 C CA . ARG A 1 174 ? -15.680 13.040 8.739 1.00 93.69 174 ARG A CA 1
ATOM 1413 C C . ARG A 1 174 ? -16.889 12.980 7.804 1.00 93.69 174 ARG A C 1
ATOM 1415 O O . ARG A 1 174 ? -17.148 13.950 7.099 1.00 93.69 174 ARG A O 1
ATOM 1422 N N . LEU A 1 175 ? -17.626 11.871 7.814 1.00 93.62 175 LEU A N 1
ATOM 1423 C CA . LEU A 1 175 ? -18.867 11.691 7.058 1.00 93.62 175 LEU A CA 1
ATOM 1424 C C . LEU A 1 175 ? -20.099 12.289 7.759 1.00 93.62 175 LEU A C 1
ATOM 1426 O O . LEU A 1 175 ? -21.199 12.211 7.217 1.00 93.62 175 LEU A O 1
ATOM 1430 N N . GLY A 1 176 ? -19.937 12.876 8.950 1.00 93.00 176 GLY A N 1
ATOM 1431 C CA . GLY A 1 176 ? -21.030 13.439 9.746 1.00 93.00 176 GLY A CA 1
ATOM 1432 C C . GLY A 1 176 ? -21.871 12.396 10.489 1.00 93.00 176 GLY A C 1
ATOM 1433 O O . GLY A 1 176 ? -22.907 12.743 11.046 1.00 93.00 176 GLY A O 1
ATOM 1434 N N . LYS A 1 177 ? -21.437 11.132 10.520 1.00 93.88 177 LYS A N 1
ATOM 1435 C CA . LYS A 1 177 ? -22.125 10.021 11.188 1.00 93.88 177 LYS A CA 1
ATOM 1436 C C . LYS A 1 177 ? -21.571 9.834 12.596 1.00 93.88 177 LYS A C 1
ATOM 1438 O O . LYS A 1 177 ? -20.791 8.924 12.884 1.00 93.88 177 LYS A O 1
ATOM 1443 N N . LEU A 1 178 ? -21.919 10.769 13.474 1.00 94.12 178 LEU A N 1
ATOM 1444 C CA . LEU A 1 178 ? -21.369 10.826 14.824 1.00 94.12 178 LEU A CA 1
ATOM 1445 C C . LEU A 1 178 ? -21.778 9.614 15.671 1.00 94.12 178 LEU A C 1
ATOM 1447 O O . LEU A 1 178 ? -20.957 9.043 16.389 1.00 94.12 178 LEU A O 1
ATOM 1451 N N . GLU A 1 179 ? -23.038 9.213 15.569 1.00 93.94 179 GLU A N 1
ATOM 1452 C CA . GLU A 1 179 ? -23.596 8.066 16.277 1.00 93.94 179 GLU A CA 1
ATOM 1453 C C . GLU A 1 179 ? -22.872 6.776 15.877 1.00 93.94 179 GLU A C 1
ATOM 1455 O O . GLU A 1 179 ? -22.474 5.997 16.746 1.00 93.94 179 GLU A O 1
ATOM 1460 N N . ASP A 1 180 ? -22.611 6.594 14.578 1.00 94.38 180 ASP A N 1
ATOM 1461 C CA . ASP A 1 180 ? -21.871 5.440 14.063 1.00 94.38 180 ASP A CA 1
ATOM 1462 C C . ASP A 1 180 ? -20.440 5.422 14.622 1.00 94.38 180 ASP A C 1
ATOM 1464 O O . ASP A 1 180 ? -19.973 4.383 15.097 1.00 94.38 180 ASP A O 1
ATOM 1468 N N . ALA A 1 181 ? -19.770 6.579 14.671 1.00 94.88 181 ALA A N 1
ATOM 1469 C CA . ALA A 1 181 ? -18.429 6.705 15.238 1.00 94.88 181 ALA A CA 1
ATOM 1470 C C . ALA A 1 181 ? -18.366 6.310 16.727 1.00 94.88 181 ALA A C 1
ATOM 1472 O O . ALA A 1 181 ? -17.450 5.588 17.132 1.00 94.88 181 ALA A O 1
ATOM 1473 N N . PHE A 1 182 ? -19.335 6.738 17.545 1.00 94.94 182 PHE A N 1
ATOM 1474 C CA . PHE A 1 182 ? -19.417 6.319 18.949 1.00 94.94 182 PHE A CA 1
ATOM 1475 C C . PHE A 1 182 ? -19.733 4.829 19.081 1.00 94.94 182 PHE A C 1
ATOM 1477 O O . PHE A 1 182 ? -19.074 4.133 19.859 1.00 94.94 182 PHE A O 1
ATOM 1484 N N . SER A 1 183 ? -20.665 4.323 18.269 1.00 95.06 183 SER A N 1
ATOM 1485 C CA . SER A 1 183 ? -21.060 2.915 18.294 1.00 95.06 183 SER A CA 1
ATOM 1486 C C . SER A 1 183 ? -19.873 1.976 18.043 1.00 95.06 183 SER A C 1
ATOM 1488 O O . SER A 1 183 ? -19.774 0.931 18.685 1.00 95.06 183 SER A O 1
ATOM 1490 N N . LEU A 1 184 ? -18.920 2.363 17.184 1.00 94.75 184 LEU A N 1
ATOM 1491 C CA . LEU A 1 184 ? -17.707 1.585 16.913 1.00 94.75 184 LEU A CA 1
ATOM 1492 C C . LEU A 1 184 ? -16.842 1.402 18.166 1.00 94.75 184 LEU A C 1
ATOM 1494 O O . LEU A 1 184 ? -16.366 0.297 18.440 1.00 94.75 184 LEU A O 1
ATOM 1498 N N . TYR A 1 185 ? -16.651 2.466 18.949 1.00 94.62 185 TYR A N 1
ATOM 1499 C CA . TYR A 1 185 ? -15.921 2.373 20.211 1.00 94.62 185 TYR A CA 1
ATOM 1500 C C . TYR A 1 185 ? -16.691 1.570 21.255 1.00 94.62 185 TYR A C 1
ATOM 1502 O O . TYR A 1 185 ? -16.095 0.740 21.939 1.00 94.62 185 TYR A O 1
ATOM 1510 N N . GLU A 1 186 ? -17.999 1.792 21.386 1.00 94.19 186 GLU A N 1
ATOM 1511 C CA . GLU A 1 186 ? -18.835 1.077 22.352 1.00 94.19 186 GLU A CA 1
ATOM 1512 C C . GLU A 1 186 ? -18.849 -0.430 22.082 1.00 94.19 186 GLU A C 1
ATOM 1514 O O . GLU A 1 186 ? -18.659 -1.221 23.009 1.00 94.19 186 GLU A O 1
ATOM 1519 N N . GLN A 1 187 ? -18.983 -0.832 20.815 1.00 93.12 187 GLN A N 1
ATOM 1520 C CA . GLN A 1 187 ? -18.898 -2.229 20.387 1.00 93.12 187 GLN A CA 1
ATOM 1521 C C . GLN A 1 187 ? -17.526 -2.827 20.712 1.00 93.12 187 GLN A C 1
ATOM 1523 O O . GLN A 1 187 ? -17.448 -3.901 21.312 1.00 93.12 187 GLN A O 1
ATOM 1528 N N . ALA A 1 188 ? -16.437 -2.124 20.387 1.00 92.44 188 ALA A N 1
ATOM 1529 C CA . ALA A 1 188 ? -15.089 -2.587 20.706 1.00 92.44 188 ALA A CA 1
ATOM 1530 C C . ALA A 1 188 ? -14.863 -2.736 22.221 1.00 92.44 188 ALA A C 1
ATOM 1532 O O . ALA A 1 188 ? -14.314 -3.740 22.675 1.00 92.44 188 ALA A O 1
ATOM 1533 N N . ILE A 1 189 ? -15.329 -1.772 23.020 1.00 93.00 189 ILE A N 1
ATOM 1534 C CA . ILE A 1 189 ? -15.258 -1.816 24.485 1.00 93.00 189 ILE A CA 1
ATOM 1535 C C . ILE A 1 189 ? -16.083 -2.986 25.030 1.00 93.00 189 ILE A C 1
ATOM 1537 O O . ILE A 1 189 ? -15.622 -3.677 25.937 1.00 93.00 189 ILE A O 1
ATOM 1541 N N . ALA A 1 190 ? -17.285 -3.229 24.501 1.00 92.06 190 ALA A N 1
ATOM 1542 C CA . ALA A 1 190 ? -18.131 -4.343 24.921 1.00 92.06 190 ALA A CA 1
ATOM 1543 C C . ALA A 1 190 ? -17.457 -5.700 24.660 1.00 92.06 190 ALA A C 1
ATOM 1545 O O . ALA A 1 190 ? -17.447 -6.556 25.546 1.00 92.06 190 ALA A O 1
ATOM 1546 N N . ILE A 1 191 ? -16.830 -5.866 23.491 1.00 89.94 191 ILE A N 1
ATOM 1547 C CA . ILE A 1 191 ? -16.075 -7.076 23.137 1.00 89.94 191 ILE A CA 1
ATOM 1548 C C . ILE A 1 191 ? -14.886 -7.275 24.085 1.00 89.94 191 ILE A C 1
ATOM 1550 O O . ILE A 1 191 ? -14.696 -8.368 24.616 1.00 89.94 191 ILE A O 1
ATOM 1554 N N . GLU A 1 192 ? -14.088 -6.233 24.327 1.00 88.75 192 GLU A N 1
ATOM 1555 C CA . GLU A 1 192 ? -12.899 -6.335 25.181 1.00 88.75 192 GLU A CA 1
ATOM 1556 C C . GLU A 1 192 ? -13.235 -6.523 26.667 1.00 88.75 192 GLU A C 1
ATOM 1558 O O . GLU A 1 192 ? -12.522 -7.246 27.359 1.00 88.75 192 GLU A O 1
ATOM 1563 N N . LYS A 1 193 ? -14.343 -5.953 27.160 1.00 88.56 193 LYS A N 1
ATOM 1564 C CA . LYS A 1 193 ? -14.857 -6.212 28.520 1.00 88.56 193 LYS A CA 1
ATOM 1565 C C . LYS A 1 193 ? -15.235 -7.672 28.748 1.00 88.56 193 LYS A C 1
ATOM 1567 O O . LYS A 1 193 ? -15.158 -8.139 29.879 1.00 88.56 193 LYS A O 1
ATOM 1572 N N . GLY A 1 194 ? -15.663 -8.375 27.699 1.00 87.12 194 GLY A N 1
ATOM 1573 C CA . GLY A 1 194 ? -15.986 -9.800 27.765 1.00 87.12 194 GLY A CA 1
ATOM 1574 C C . GLY A 1 194 ? -14.762 -10.707 27.933 1.00 87.12 194 GLY A C 1
ATOM 1575 O O . GLY A 1 194 ? -14.926 -11.896 28.192 1.00 87.12 194 GLY A O 1
ATOM 1576 N N . LYS A 1 195 ? -13.540 -10.176 27.788 1.00 88.12 195 LYS A N 1
ATOM 1577 C CA . LYS A 1 195 ? -12.288 -10.930 27.929 1.00 88.12 195 LYS A CA 1
ATOM 1578 C C . LYS A 1 195 ? -11.731 -10.767 29.344 1.00 88.12 195 LYS A C 1
ATOM 1580 O O . LYS A 1 195 ? -11.610 -9.650 29.834 1.00 88.12 195 LYS A O 1
ATOM 1585 N N . GLU A 1 196 ? -11.308 -11.864 29.973 1.00 78.62 196 GLU A N 1
ATOM 1586 C CA . GLU A 1 196 ? -10.810 -11.849 31.362 1.00 78.62 196 GLU A CA 1
ATOM 1587 C C . GLU A 1 196 ? -9.566 -10.962 31.571 1.00 78.62 196 GLU A C 1
ATOM 1589 O O . GLU A 1 196 ? -9.399 -10.386 32.641 1.00 78.62 196 GLU A O 1
ATOM 1594 N N . HIS A 1 197 ? -8.699 -10.823 30.560 1.00 78.00 197 HIS A N 1
ATOM 1595 C CA . HIS A 1 197 ? -7.438 -10.073 30.658 1.00 78.00 197 HIS A CA 1
ATOM 1596 C C . HIS A 1 197 ? -7.145 -9.266 29.382 1.00 78.00 197 HIS A C 1
ATOM 1598 O O . HIS A 1 197 ? -6.159 -9.511 28.683 1.00 78.00 197 HIS A O 1
ATOM 1604 N N . SER A 1 198 ? -8.006 -8.301 29.050 1.00 84.19 198 SER A N 1
ATOM 1605 C CA . SER A 1 198 ? -7.762 -7.411 27.906 1.00 84.19 198 SER A CA 1
ATOM 1606 C C . SER A 1 198 ? -6.700 -6.348 28.216 1.00 84.19 198 SER A C 1
ATOM 1608 O O . SER A 1 198 ? -6.873 -5.502 29.094 1.00 84.19 198 SER A O 1
ATOM 1610 N N . GLN A 1 199 ? -5.613 -6.350 27.443 1.00 83.56 199 GLN A N 1
ATOM 1611 C CA . GLN A 1 199 ? -4.574 -5.313 27.503 1.00 83.56 199 GLN A CA 1
ATOM 1612 C C . GLN A 1 199 ? -4.967 -4.034 26.743 1.00 83.56 199 GLN A C 1
ATOM 1614 O O . GLN A 1 199 ? -4.414 -2.967 27.001 1.00 83.56 199 GLN A O 1
ATOM 1619 N N . THR A 1 200 ? -5.923 -4.120 25.814 1.00 86.44 200 THR A N 1
ATOM 1620 C CA . THR A 1 200 ? -6.349 -3.003 24.954 1.00 86.44 200 THR A CA 1
ATOM 1621 C C . THR A 1 200 ? -7.504 -2.205 25.556 1.00 86.44 200 THR A C 1
ATOM 1623 O O . THR A 1 200 ? -7.678 -1.036 25.211 1.00 86.44 200 THR A O 1
ATOM 1626 N N . LEU A 1 201 ? -8.257 -2.781 26.500 1.00 89.81 201 LEU A N 1
ATOM 1627 C CA . LEU A 1 201 ? -9.423 -2.147 27.118 1.00 89.81 201 LEU A CA 1
ATOM 1628 C C . LEU A 1 201 ? -9.132 -0.776 27.767 1.00 89.81 201 LEU A C 1
ATOM 1630 O O . LEU A 1 201 ? -9.870 0.169 27.474 1.00 89.81 201 LEU A O 1
ATOM 1634 N N . PRO A 1 202 ? -8.070 -0.586 28.583 1.00 92.25 202 PRO A N 1
ATOM 1635 C CA . PRO A 1 202 ? -7.763 0.736 29.137 1.00 92.25 202 PRO A CA 1
ATOM 1636 C C . PRO A 1 202 ? -7.451 1.772 28.050 1.00 92.25 202 PRO A C 1
ATOM 1638 O O . PRO A 1 202 ? -7.858 2.930 28.152 1.00 92.25 202 PRO A O 1
ATOM 1641 N N . MET A 1 203 ? -6.766 1.352 26.981 1.00 92.19 203 MET A N 1
ATOM 1642 C CA . MET A 1 203 ? -6.452 2.228 25.852 1.00 92.19 203 MET A CA 1
ATOM 1643 C C . MET A 1 203 ? -7.715 2.621 25.082 1.00 92.19 203 MET A C 1
ATOM 1645 O O . MET A 1 203 ? -7.847 3.783 24.707 1.00 92.19 203 MET A O 1
ATOM 1649 N N . LEU A 1 204 ? -8.665 1.698 24.893 1.00 92.56 204 LEU A N 1
ATOM 1650 C CA . LEU A 1 204 ? -9.952 1.995 24.261 1.00 92.56 204 LEU A CA 1
ATOM 1651 C C . LEU A 1 204 ? -10.742 3.039 25.047 1.00 92.56 204 LEU A C 1
ATOM 1653 O O . LEU A 1 204 ? -11.230 3.992 24.450 1.00 92.56 204 LEU A O 1
ATOM 1657 N N . PHE A 1 205 ? -10.810 2.924 26.376 1.00 93.69 205 PHE A N 1
ATOM 1658 C CA . PHE A 1 205 ? -11.459 3.940 27.209 1.00 93.69 205 PHE A CA 1
ATOM 1659 C C . PHE A 1 205 ? -10.788 5.311 27.111 1.00 93.69 205 PHE A C 1
ATOM 1661 O O . PHE A 1 205 ? -11.482 6.327 27.021 1.00 93.69 205 PHE A O 1
ATOM 1668 N N . ALA A 1 206 ? -9.454 5.353 27.109 1.00 94.50 206 ALA A N 1
ATOM 1669 C CA . ALA A 1 206 ? -8.716 6.603 26.959 1.00 94.50 206 ALA A CA 1
ATOM 1670 C C . ALA A 1 206 ? -8.993 7.257 25.594 1.00 94.50 206 ALA A C 1
ATOM 1672 O O . ALA A 1 206 ? -9.245 8.460 25.527 1.00 94.50 206 ALA A O 1
ATOM 1673 N N . GLN A 1 207 ? -8.996 6.468 24.514 1.00 94.06 207 GLN A N 1
ATOM 1674 C CA . GLN A 1 207 ? -9.266 6.973 23.165 1.00 94.06 207 GLN A CA 1
ATOM 1675 C C . GLN A 1 207 ? -10.725 7.385 22.985 1.00 94.06 207 GLN A C 1
ATOM 1677 O O . GLN A 1 207 ? -10.972 8.453 22.436 1.00 94.06 207 GLN A O 1
ATOM 1682 N N . TYR A 1 208 ? -11.672 6.611 23.517 1.00 94.31 208 TYR A N 1
ATOM 1683 C CA . TYR A 1 208 ? -13.088 6.974 23.545 1.00 94.31 208 TYR A CA 1
ATOM 1684 C C . TYR A 1 208 ? -13.306 8.311 24.251 1.00 94.31 208 TYR A C 1
ATOM 1686 O O . TYR A 1 208 ? -13.876 9.227 23.672 1.00 94.31 208 TYR A O 1
ATOM 1694 N N . SER A 1 209 ? -12.756 8.471 25.459 1.00 94.06 209 SER A N 1
ATOM 1695 C CA . SER A 1 209 ? -12.884 9.715 26.231 1.00 94.06 209 SER A CA 1
ATOM 1696 C C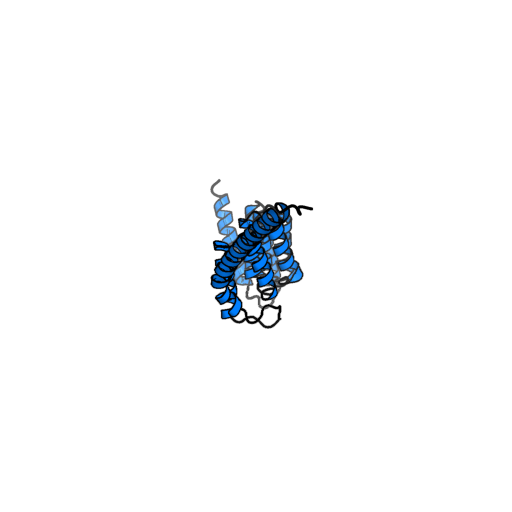 . SER A 1 209 ? -12.274 10.907 25.489 1.00 94.06 209 SER A C 1
ATOM 1698 O O . SER A 1 209 ? -12.859 11.989 25.448 1.00 94.06 209 SER A O 1
ATOM 1700 N N . ARG A 1 210 ? -11.105 10.710 24.862 1.00 93.56 210 ARG A N 1
ATOM 1701 C CA . ARG A 1 210 ? -10.458 11.733 24.033 1.00 93.56 210 ARG A CA 1
ATOM 1702 C C . ARG A 1 210 ? -11.319 12.104 22.826 1.00 93.56 210 ARG A C 1
ATOM 1704 O O . ARG A 1 210 ? -11.448 13.287 22.529 1.00 93.56 210 ARG A O 1
ATOM 1711 N N . PHE A 1 211 ? -11.885 11.116 22.140 1.00 93.75 211 PHE A N 1
ATOM 1712 C CA . PHE A 1 211 ? -12.762 11.324 20.994 1.00 93.75 211 PHE A CA 1
ATOM 1713 C C . PHE A 1 211 ? -14.027 12.092 21.405 1.00 93.75 211 PHE A C 1
ATOM 1715 O O . PHE A 1 211 ? -14.312 13.130 20.814 1.00 93.75 211 PHE A O 1
ATOM 1722 N N . SER A 1 212 ? -14.705 11.678 22.483 1.00 91.06 212 SER A N 1
ATOM 1723 C CA . SER A 1 212 ? -15.862 12.393 23.040 1.00 91.06 212 SER A CA 1
ATOM 1724 C C . SER A 1 212 ? -15.540 13.848 23.379 1.00 91.06 212 SER A C 1
ATOM 1726 O O . SER A 1 212 ? -16.341 14.728 23.087 1.00 91.06 212 SER A O 1
ATOM 1728 N N . TYR A 1 213 ? -14.373 14.116 23.973 1.00 91.69 213 TYR A N 1
ATOM 1729 C CA . TYR A 1 213 ? -13.958 15.479 24.311 1.00 91.69 213 TYR A CA 1
ATOM 1730 C C . TYR A 1 213 ? -13.717 16.340 23.065 1.00 91.69 213 TYR A C 1
ATOM 1732 O O . TYR A 1 213 ? -14.208 17.464 22.991 1.00 91.69 213 TYR A O 1
ATOM 1740 N N . LEU A 1 214 ? -12.986 15.811 22.079 1.00 89.44 214 LEU A N 1
ATOM 1741 C CA . LEU A 1 214 ? -12.672 16.538 20.846 1.00 89.44 214 LEU A CA 1
ATOM 1742 C C . LEU A 1 214 ? -13.928 16.852 20.032 1.00 89.44 214 LEU A C 1
ATOM 1744 O O . LEU A 1 214 ? -14.052 17.957 19.515 1.00 89.44 214 LEU A O 1
ATOM 1748 N N . VAL A 1 215 ? -14.864 15.906 19.943 1.00 87.19 215 VAL A N 1
ATOM 1749 C CA . VAL A 1 215 ? -16.108 16.121 19.198 1.00 87.19 215 VAL A CA 1
ATOM 1750 C C . VAL A 1 215 ? -17.104 16.968 19.993 1.00 87.19 215 VAL A C 1
ATOM 1752 O O . VAL A 1 215 ? -17.733 17.857 19.427 1.00 87.19 215 VAL A O 1
ATOM 1755 N N . GLY A 1 216 ? -17.207 16.757 21.308 1.00 69.94 216 GLY A N 1
ATOM 1756 C CA . GLY A 1 216 ? -18.083 17.529 22.192 1.00 69.94 216 GLY A CA 1
ATOM 1757 C C . GLY A 1 216 ? -17.690 19.003 22.305 1.00 69.94 216 GLY A C 1
ATOM 1758 O O . GLY A 1 216 ? -18.570 19.846 22.422 1.00 69.94 216 GLY A O 1
ATOM 1759 N N . GLY A 1 217 ? -16.398 19.334 22.199 1.00 61.66 217 GLY A N 1
ATOM 1760 C CA . GLY A 1 217 ? -15.932 20.722 22.143 1.00 61.66 217 GLY A CA 1
ATOM 1761 C C . GLY A 1 217 ? -16.397 21.481 20.893 1.00 61.66 217 GLY A C 1
ATOM 1762 O O . GLY A 1 217 ? -16.685 22.666 20.985 1.00 61.66 217 GLY A O 1
ATOM 1763 N N . CYS A 1 218 ? -16.546 20.805 19.747 1.00 53.44 218 CYS A N 1
ATOM 1764 C CA . CYS A 1 218 ? -16.994 21.433 18.497 1.00 53.44 218 CYS A CA 1
ATOM 1765 C C . CYS A 1 218 ? -18.499 21.738 18.445 1.00 53.44 218 CYS A C 1
ATOM 1767 O O . CYS A 1 218 ? -18.903 22.578 17.649 1.00 53.44 218 CYS A O 1
ATOM 1769 N N . VAL A 1 219 ? -19.329 21.084 19.266 1.00 49.25 219 VAL A N 1
ATOM 1770 C CA . VAL A 1 219 ? -20.787 21.331 19.314 1.00 49.25 219 VAL A CA 1
ATOM 1771 C C . VAL A 1 219 ? -21.123 22.594 20.126 1.00 49.25 219 VAL A C 1
ATOM 1773 O O . VAL A 1 219 ? -22.207 23.148 19.990 1.00 49.25 219 VAL A O 1
ATOM 1776 N N . CYS A 1 220 ? -20.194 23.074 20.957 1.00 41.31 220 CYS A N 1
ATOM 1777 C CA . CYS A 1 220 ? -20.381 24.254 21.808 1.00 41.31 220 CYS A CA 1
ATOM 1778 C C . CYS A 1 220 ? -20.106 25.591 21.094 1.00 41.31 220 CYS A C 1
ATOM 1780 O O . CYS A 1 220 ? -20.485 26.635 21.621 1.00 41.31 220 CYS A O 1
ATOM 1782 N N . ASP A 1 221 ? -19.430 25.559 19.940 1.00 38.00 221 ASP A N 1
ATOM 1783 C CA . ASP A 1 221 ? -18.900 26.740 19.236 1.00 38.00 221 ASP A CA 1
ATOM 1784 C C . ASP A 1 221 ? -19.697 27.114 17.960 1.00 38.00 221 ASP A C 1
ATOM 1786 O O . ASP A 1 221 ? -19.227 27.910 17.142 1.00 38.00 221 ASP A O 1
ATOM 1790 N N . THR A 1 222 ? -20.910 26.576 17.784 1.00 37.38 222 THR A N 1
ATOM 1791 C CA . THR A 1 222 ? -21.869 26.942 16.715 1.00 37.38 222 THR A CA 1
ATOM 1792 C C . THR A 1 222 ? -23.217 27.323 17.296 1.00 37.38 222 THR A C 1
ATOM 1794 O O . THR A 1 222 ? -23.798 28.327 16.828 1.00 37.38 222 THR A O 1
#

pLDDT: mean 91.73, std 12.39, range [37.38, 98.75]